Protein AF-A0A2H6F4Y4-F1 (afdb_monomer)

Foldseek 3Di:
DKDKDFDPWFAFPPKFKWWADPVGIDTAPQWDGDTRMIIGQAAQQCDVNNQAVNNGHPPPDRPIDMDIDHDDFQWWDFWAWDPDPFQDWQDDQKDKTKIADTAGPVRFAKWKWKFKDLDNPRVPPTDTDTPDDPPVPPPPVPPPPPDDDDPDPDDPDDDPDPDDDDPDDPDPDPDDPDDDDDPDDPDDDDDDPPRPMDIDMHHRDDGRGTMGMGMDMGGPRGD

pLDDT: mean 76.86, std 20.85, range [32.84, 97.44]

Secondary structure (DSSP, 8-state):
-EEEEE-SSPPPTT-EEEEEETTEEEE-TTEEEETTEEEEE---BSSTTTT-TTS-BSSS-----EEEE-----PPPPPPEEESPTT-SS--SEEEEEE-----SS-PPPEEEEEEESSS-HHHHSPEEE----------------SSS----S---S--------S---S-SS-S---------------------EEEEEESPPTT---EEEEEEE-SS--

Solvent-accessible surface area (backbone atoms only — not comparable to full-atom values): 14351 Å² total; per-residue (Å²): 90,81,47,80,50,79,53,100,56,65,54,66,93,80,43,44,42,30,32,45,57,102,92,42,78,42,79,42,86,42,51,47,78,57,60,32,33,41,40,36,51,37,37,52,59,21,30,66,79,27,53,6,64,75,66,52,56,75,75,88,59,68,77,37,65,64,46,78,47,70,82,80,89,52,57,34,57,75,47,53,80,65,31,67,57,73,57,41,67,65,40,61,37,60,46,64,39,32,28,44,72,65,64,31,81,81,67,50,69,67,31,36,38,38,20,55,34,74,50,93,51,20,86,84,76,29,68,68,44,80,67,60,78,78,65,83,76,72,73,62,72,80,75,79,69,72,77,86,85,86,89,86,86,88,88,85,88,83,77,96,65,99,70,94,71,97,81,83,87,86,87,87,88,86,86,87,84,90,88,88,87,82,87,74,80,87,75,86,82,82,87,74,87,81,76,73,58,45,74,50,78,49,71,84,47,64,72,61,43,45,41,19,53,47,57,45,39,27,39,93,89,48,104

Structure (mmCIF, N/CA/C/O backbone):
data_AF-A0A2H6F4Y4-F1
#
_entry.id   AF-A0A2H6F4Y4-F1
#
loop_
_atom_site.group_PDB
_atom_site.id
_atom_site.type_symbol
_atom_site.label_atom_id
_atom_site.label_alt_id
_atom_site.label_comp_id
_atom_site.label_asym_id
_atom_site.label_entity_id
_atom_site.label_seq_id
_atom_site.pdbx_PDB_ins_code
_atom_site.Cartn_x
_atom_site.Cartn_y
_atom_site.Cartn_z
_atom_site.occupancy
_atom_site.B_iso_or_equiv
_atom_site.auth_seq_id
_atom_site.auth_comp_id
_atom_site.auth_asym_id
_atom_site.auth_atom_id
_atom_site.pdbx_PDB_model_num
ATOM 1 N N . MET A 1 1 ? 22.839 -10.274 -24.740 1.00 88.81 1 MET A N 1
ATOM 2 C CA . MET A 1 1 ? 23.641 -10.678 -23.564 1.00 88.81 1 MET A CA 1
ATOM 3 C C . MET A 1 1 ? 22.771 -10.653 -22.311 1.00 88.81 1 MET A C 1
ATOM 5 O O . MET A 1 1 ? 21.933 -9.771 -22.198 1.00 88.81 1 MET A O 1
ATOM 9 N N . ILE A 1 2 ? 22.961 -11.595 -21.381 1.00 92.75 2 ILE A N 1
ATOM 10 C CA . ILE A 1 2 ? 22.314 -11.557 -20.059 1.00 92.75 2 ILE A CA 1
ATOM 11 C C . ILE A 1 2 ? 23.368 -11.211 -19.008 1.00 92.75 2 ILE A C 1
ATOM 13 O O . ILE A 1 2 ? 24.418 -11.851 -18.966 1.00 92.75 2 ILE A O 1
ATOM 17 N N . VAL A 1 3 ? 23.080 -10.222 -18.165 1.00 92.56 3 VAL A N 1
ATOM 18 C CA . VAL A 1 3 ? 23.927 -9.821 -17.034 1.00 92.56 3 VAL A CA 1
ATOM 19 C C . VAL A 1 3 ? 23.125 -9.956 -15.750 1.00 92.56 3 VAL A C 1
ATOM 21 O O . VAL A 1 3 ? 22.019 -9.435 -15.662 1.00 92.56 3 VAL A O 1
ATOM 24 N N . THR A 1 4 ? 23.688 -10.624 -14.746 1.00 95.88 4 THR A N 1
ATOM 25 C CA . THR A 1 4 ? 23.052 -10.771 -13.432 1.00 95.88 4 THR A CA 1
ATOM 26 C C . THR A 1 4 ? 23.895 -10.085 -12.369 1.00 95.88 4 THR A C 1
ATOM 28 O O . THR A 1 4 ? 25.078 -10.388 -12.218 1.00 95.88 4 THR A O 1
ATOM 31 N N . LEU A 1 5 ? 23.272 -9.177 -11.624 1.00 94.31 5 LEU A N 1
ATOM 32 C CA . LEU A 1 5 ? 23.858 -8.454 -10.501 1.00 94.31 5 LEU A CA 1
ATOM 33 C C . LEU A 1 5 ? 23.159 -8.895 -9.214 1.00 94.31 5 LEU A C 1
ATOM 35 O O . LEU A 1 5 ? 21.931 -8.890 -9.153 1.00 94.31 5 LEU A O 1
ATOM 39 N N . THR A 1 6 ? 23.924 -9.243 -8.182 1.00 96.31 6 THR A N 1
ATOM 40 C CA . THR A 1 6 ? 23.384 -9.604 -6.863 1.00 96.31 6 THR A CA 1
ATOM 41 C C . THR A 1 6 ? 23.833 -8.584 -5.830 1.00 96.31 6 THR A C 1
ATOM 43 O O . THR A 1 6 ? 25.026 -8.315 -5.685 1.00 96.31 6 THR A O 1
ATOM 46 N N . PHE A 1 7 ? 22.870 -8.030 -5.103 1.00 95.38 7 PHE A N 1
ATOM 47 C CA . PHE A 1 7 ? 23.073 -6.999 -4.096 1.00 95.38 7 PHE A CA 1
ATOM 48 C C . PHE A 1 7 ? 23.031 -7.586 -2.674 1.00 95.38 7 PHE A C 1
ATOM 50 O O . PHE A 1 7 ? 22.523 -8.693 -2.470 1.00 95.38 7 PHE A O 1
ATOM 57 N N . PRO A 1 8 ? 23.560 -6.874 -1.660 1.00 96.12 8 PRO A N 1
ATOM 58 C CA . PRO A 1 8 ? 23.603 -7.383 -0.287 1.00 96.12 8 PRO A CA 1
ATOM 59 C C . PRO A 1 8 ? 22.226 -7.569 0.368 1.00 96.12 8 PRO A C 1
ATOM 61 O O . PRO A 1 8 ? 22.091 -8.387 1.274 1.00 96.12 8 PRO A O 1
ATOM 64 N N . THR A 1 9 ? 21.217 -6.812 -0.067 1.00 92.12 9 THR A N 1
ATOM 65 C CA . THR A 1 9 ? 19.872 -6.786 0.524 1.00 92.12 9 THR A CA 1
ATOM 66 C C . THR A 1 9 ? 18.799 -6.855 -0.552 1.00 92.12 9 THR A C 1
ATOM 68 O O . THR A 1 9 ? 19.036 -6.462 -1.694 1.00 92.12 9 THR A O 1
ATOM 71 N N . ASN A 1 10 ? 17.615 -7.340 -0.177 1.00 92.19 10 ASN A N 1
ATOM 72 C CA . ASN A 1 10 ? 16.461 -7.339 -1.070 1.00 92.19 10 ASN A CA 1
ATOM 73 C C . ASN A 1 10 ? 16.013 -5.910 -1.383 1.00 92.19 10 ASN A C 1
ATOM 75 O O . ASN A 1 10 ? 16.072 -5.033 -0.521 1.00 92.19 10 ASN A O 1
ATOM 79 N N . PHE A 1 11 ? 15.550 -5.711 -2.611 1.00 90.25 11 PHE A N 1
ATOM 80 C CA . PHE A 1 11 ? 14.848 -4.510 -3.032 1.00 90.25 11 PHE A CA 1
ATOM 81 C C . PHE A 1 11 ? 13.366 -4.584 -2.637 1.00 90.25 11 PHE A C 1
ATOM 83 O O . PHE A 1 11 ? 12.835 -5.694 -2.503 1.00 90.25 11 PHE A O 1
ATOM 90 N N . PRO A 1 12 ? 12.695 -3.432 -2.448 1.00 86.12 12 PRO A N 1
ATOM 91 C CA . PRO A 1 12 ? 11.242 -3.398 -2.345 1.00 86.12 12 PRO A CA 1
ATOM 92 C C . PRO A 1 12 ? 10.599 -3.884 -3.654 1.00 86.12 12 PRO A C 1
ATOM 94 O O . PRO A 1 12 ? 11.243 -3.920 -4.707 1.00 86.12 12 PRO A O 1
ATOM 97 N N . ALA A 1 13 ? 9.341 -4.324 -3.574 1.00 83.06 13 ALA A N 1
ATOM 98 C CA . ALA A 1 13 ? 8.651 -4.984 -4.686 1.00 83.06 13 ALA A CA 1
ATOM 99 C C . ALA A 1 13 ? 8.417 -4.060 -5.893 1.00 83.06 13 ALA A C 1
ATOM 101 O O . ALA A 1 13 ? 8.318 -4.535 -7.023 1.00 83.06 13 ALA A O 1
ATOM 102 N N . ASP A 1 14 ? 8.358 -2.757 -5.652 1.00 84.81 14 ASP A N 1
ATOM 103 C CA . ASP A 1 14 ? 8.136 -1.702 -6.635 1.00 84.81 14 ASP A CA 1
ATOM 104 C C . ASP A 1 14 ? 9.441 -1.164 -7.258 1.00 84.81 14 ASP A C 1
ATOM 106 O O . ASP A 1 14 ? 9.407 -0.268 -8.106 1.00 84.81 14 ASP A O 1
ATOM 110 N N . ALA A 1 15 ? 10.598 -1.706 -6.859 1.00 91.88 15 ALA A N 1
ATOM 111 C CA . ALA A 1 15 ? 11.887 -1.298 -7.390 1.00 91.88 15 ALA A CA 1
ATOM 112 C C . ALA A 1 15 ? 11.961 -1.497 -8.908 1.00 91.88 15 ALA A C 1
ATOM 114 O O . ALA A 1 15 ? 11.466 -2.474 -9.475 1.00 91.88 15 ALA A O 1
ATOM 115 N N . LYS A 1 16 ? 12.662 -0.578 -9.570 1.00 94.56 16 LYS A N 1
ATOM 116 C CA . LYS A 1 16 ? 12.802 -0.537 -11.028 1.00 94.56 16 LYS A CA 1
ATOM 117 C C . LYS A 1 16 ? 14.248 -0.313 -11.421 1.00 94.56 16 LYS A C 1
ATOM 119 O O . LYS A 1 16 ? 15.022 0.281 -10.675 1.00 94.56 16 LYS A O 1
ATOM 124 N N . TYR A 1 17 ? 14.626 -0.757 -12.615 1.00 95.50 17 TYR A N 1
ATOM 1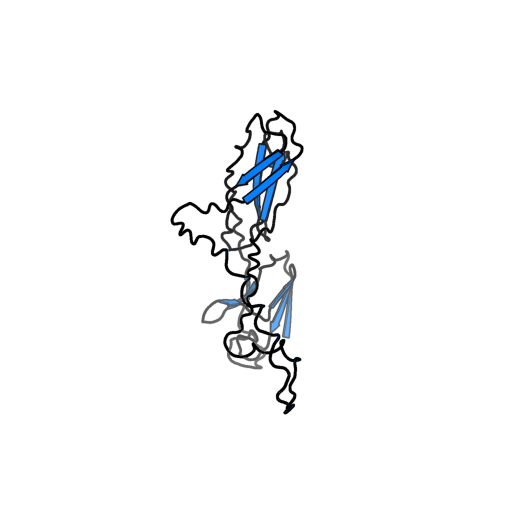25 C CA . TYR A 1 17 ? 15.940 -0.447 -13.169 1.00 95.50 17 TYR A CA 1
ATOM 126 C C . TYR A 1 17 ? 15.823 0.696 -14.168 1.00 95.50 17 TYR A C 1
ATOM 128 O O . TYR A 1 17 ? 15.032 0.630 -15.109 1.00 95.50 17 TYR A O 1
ATOM 136 N N . TYR A 1 18 ? 16.638 1.725 -13.979 1.00 94.81 18 TYR A N 1
ATOM 137 C CA . TYR A 1 18 ? 16.714 2.865 -14.876 1.00 94.81 18 TYR A CA 1
ATOM 138 C C . TYR A 1 18 ? 18.074 2.913 -15.548 1.00 94.81 18 TYR A C 1
ATOM 140 O O . TYR A 1 18 ? 19.101 2.653 -14.923 1.00 94.81 18 TYR A O 1
ATOM 148 N N . LYS A 1 19 ? 18.076 3.293 -16.818 1.00 92.12 19 LYS A N 1
ATOM 149 C CA . LYS A 1 19 ? 19.275 3.660 -17.572 1.00 92.12 19 LYS A CA 1
ATOM 150 C C . LYS A 1 19 ? 19.230 5.158 -17.861 1.00 92.12 19 LYS A C 1
ATOM 152 O O . 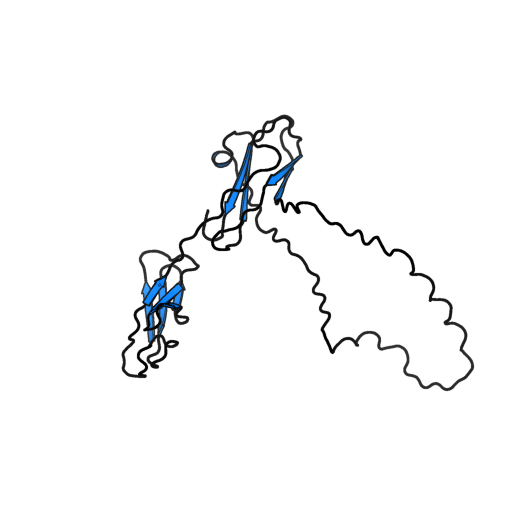LYS A 1 19 ? 18.201 5.803 -17.643 1.00 92.12 19 LYS A O 1
ATOM 157 N N . VAL A 1 20 ? 20.357 5.730 -18.270 1.00 89.94 20 VAL A N 1
ATOM 158 C CA . VAL A 1 20 ? 20.472 7.168 -18.545 1.00 89.94 20 VAL A CA 1
ATOM 159 C C . VAL A 1 20 ? 20.983 7.409 -19.959 1.00 89.94 20 VAL A C 1
ATOM 161 O O . VAL A 1 20 ? 21.906 6.742 -20.412 1.00 89.94 20 VAL A O 1
ATOM 164 N N . ASP A 1 21 ? 20.377 8.376 -20.641 1.00 85.25 21 ASP A N 1
ATOM 165 C CA . ASP A 1 21 ? 20.817 8.878 -21.941 1.00 85.25 21 ASP A CA 1
ATOM 166 C C . ASP A 1 21 ? 20.837 10.420 -21.957 1.00 85.25 21 ASP A C 1
ATOM 168 O O . ASP A 1 21 ? 20.661 11.080 -20.927 1.00 85.25 21 ASP A O 1
ATOM 172 N N . GLY A 1 22 ? 21.050 11.019 -23.134 1.00 83.31 22 GLY A N 1
ATOM 173 C CA . GLY A 1 22 ? 21.089 12.476 -23.306 1.00 83.31 22 GLY A CA 1
ATOM 174 C C . GLY A 1 22 ? 19.789 13.220 -22.955 1.00 83.31 22 GLY A C 1
ATOM 175 O O . GLY A 1 22 ? 19.824 14.434 -22.773 1.00 83.31 22 GLY A O 1
ATOM 176 N N . ASN A 1 23 ? 18.660 12.517 -22.828 1.00 85.94 23 ASN A N 1
ATOM 177 C CA . ASN A 1 23 ? 17.359 13.051 -22.417 1.00 85.94 23 ASN A CA 1
ATOM 178 C C . ASN A 1 23 ? 17.032 12.760 -20.939 1.00 85.94 23 ASN A C 1
ATOM 180 O O . ASN A 1 23 ? 15.971 13.165 -20.462 1.00 85.94 23 ASN A O 1
ATOM 184 N N . GLY A 1 24 ? 17.926 12.082 -20.210 1.00 88.75 24 GLY A N 1
ATOM 185 C CA . GLY A 1 24 ? 17.785 11.768 -18.790 1.00 88.75 24 GLY A CA 1
ATOM 186 C C . GLY A 1 24 ? 17.527 10.289 -18.508 1.00 88.75 24 GLY A C 1
ATOM 187 O O . GLY A 1 24 ? 17.922 9.407 -19.271 1.00 88.75 24 GLY A O 1
ATOM 188 N N . PHE A 1 25 ? 16.900 10.016 -17.362 1.00 91.19 25 PHE A N 1
ATOM 189 C CA . PHE A 1 25 ? 16.620 8.654 -16.911 1.00 91.19 25 PHE A CA 1
ATOM 190 C C . PHE A 1 25 ? 15.412 8.047 -17.617 1.00 91.19 25 PHE A C 1
ATOM 192 O O . PHE A 1 25 ? 14.413 8.723 -17.871 1.00 91.19 25 PHE A O 1
ATOM 199 N N . TYR A 1 26 ? 15.478 6.743 -17.863 1.00 90.25 26 TYR A N 1
ATOM 200 C CA . TYR A 1 26 ? 14.367 5.971 -18.396 1.00 90.25 26 TYR A CA 1
ATOM 201 C C . TYR A 1 26 ? 14.324 4.564 -17.825 1.00 90.25 26 TYR A C 1
ATOM 203 O O . TYR A 1 26 ? 15.360 3.956 -17.565 1.00 90.25 26 TYR A O 1
ATOM 211 N N . GLU A 1 27 ? 13.110 4.065 -17.609 1.00 93.81 27 GLU A N 1
ATOM 212 C CA . GLU A 1 27 ? 12.894 2.710 -17.116 1.00 93.81 27 GLU A CA 1
ATOM 213 C C . GLU A 1 27 ? 13.306 1.705 -18.196 1.00 93.81 27 GLU A C 1
ATOM 215 O O . GLU A 1 27 ? 12.875 1.797 -19.349 1.00 93.81 27 GLU A O 1
ATOM 220 N N . PHE A 1 28 ? 14.155 0.750 -17.828 1.00 94.12 28 PHE A N 1
ATOM 221 C CA . PHE A 1 28 ? 14.651 -0.263 -18.743 1.00 94.12 28 PHE A CA 1
ATOM 222 C C . PHE A 1 28 ? 13.839 -1.552 -18.608 1.00 94.12 28 PHE A C 1
ATOM 224 O O . PHE A 1 28 ? 14.054 -2.353 -17.700 1.00 94.12 28 PHE A O 1
ATOM 231 N N . ALA A 1 29 ? 12.934 -1.780 -19.561 1.00 92.62 29 ALA A N 1
ATOM 232 C CA . ALA A 1 29 ? 12.043 -2.943 -19.574 1.00 92.62 29 ALA A CA 1
ATOM 233 C C . ALA A 1 29 ? 12.772 -4.298 -19.698 1.00 92.62 29 ALA A C 1
ATOM 235 O O . ALA A 1 29 ? 12.194 -5.338 -19.394 1.00 92.62 29 ALA A O 1
ATOM 236 N N . GLY A 1 30 ? 14.037 -4.304 -20.137 1.00 92.69 30 GLY A N 1
ATOM 237 C CA . GLY A 1 30 ? 14.873 -5.506 -20.196 1.00 92.69 30 GLY A CA 1
ATOM 238 C C . GLY A 1 30 ? 15.410 -5.970 -18.836 1.00 92.69 30 GLY A C 1
ATOM 239 O O . GLY A 1 30 ? 16.152 -6.955 -18.791 1.00 92.69 30 GLY A O 1
ATOM 240 N N . ALA A 1 31 ? 15.081 -5.277 -17.741 1.00 95.50 31 ALA A N 1
ATOM 241 C CA . ALA A 1 31 ? 15.458 -5.656 -16.387 1.00 95.50 31 ALA A CA 1
ATOM 242 C C . ALA A 1 31 ? 14.369 -6.477 -15.683 1.00 95.50 31 ALA A C 1
ATOM 244 O O . ALA A 1 31 ? 13.191 -6.134 -15.707 1.00 95.50 31 ALA A O 1
ATOM 245 N N . VAL A 1 32 ? 14.788 -7.524 -14.977 1.00 96.44 32 VAL A N 1
ATOM 246 C CA . VAL A 1 32 ? 13.954 -8.299 -14.053 1.00 96.44 32 VAL A CA 1
ATOM 247 C C . VAL A 1 32 ? 14.580 -8.223 -12.668 1.00 96.44 32 VAL A C 1
ATOM 249 O O . VAL A 1 32 ? 15.746 -8.585 -12.500 1.00 96.44 32 VAL A O 1
ATOM 252 N N . ILE A 1 33 ? 13.814 -7.764 -11.679 1.00 96.00 33 ILE A N 1
ATOM 253 C CA . ILE A 1 33 ? 14.244 -7.677 -10.280 1.00 96.00 33 ILE A CA 1
ATOM 254 C C . ILE A 1 33 ? 13.544 -8.777 -9.481 1.00 96.00 33 ILE A C 1
ATOM 256 O O . ILE A 1 33 ? 12.330 -8.943 -9.567 1.00 96.00 33 ILE A O 1
ATOM 260 N N . ASN A 1 34 ? 14.314 -9.554 -8.719 1.00 95.19 34 ASN A N 1
ATOM 261 C CA . ASN A 1 34 ? 13.794 -10.590 -7.831 1.00 95.19 34 ASN A CA 1
ATOM 262 C C . ASN A 1 34 ? 14.599 -10.615 -6.527 1.00 95.19 34 ASN A C 1
ATOM 264 O O . ASN A 1 34 ? 15.765 -11.023 -6.510 1.00 95.19 34 ASN A O 1
ATOM 268 N N . GLY A 1 35 ? 13.981 -10.154 -5.438 1.00 92.75 35 GLY A N 1
ATOM 269 C CA . GLY A 1 35 ? 14.648 -9.994 -4.149 1.00 92.75 35 GLY A CA 1
ATOM 270 C C . GLY A 1 35 ? 15.833 -9.042 -4.269 1.00 92.75 35 GLY A C 1
ATOM 271 O O . GLY A 1 35 ? 15.658 -7.857 -4.519 1.00 92.75 35 GLY A O 1
ATOM 272 N N . ASN A 1 36 ? 17.047 -9.556 -4.097 1.00 95.50 36 ASN A N 1
ATOM 273 C CA . ASN A 1 36 ? 18.295 -8.796 -4.193 1.00 95.50 36 ASN A CA 1
ATOM 274 C C . ASN A 1 36 ? 18.999 -8.921 -5.554 1.00 95.50 36 ASN A C 1
ATOM 276 O O . ASN A 1 36 ? 20.148 -8.501 -5.693 1.00 95.50 36 ASN A O 1
ATOM 280 N N . THR A 1 37 ? 18.373 -9.566 -6.538 1.00 96.81 37 THR A N 1
ATOM 281 C CA . THR A 1 37 ? 19.002 -9.869 -7.825 1.00 96.81 37 THR A CA 1
ATOM 282 C C . THR A 1 37 ? 18.356 -9.072 -8.948 1.00 96.81 37 THR A C 1
ATOM 284 O O . THR A 1 37 ? 17.134 -8.995 -9.036 1.00 96.81 37 THR A O 1
ATOM 287 N N . VAL A 1 38 ? 19.190 -8.508 -9.823 1.00 97.44 38 VAL A N 1
ATOM 288 C CA . VAL A 1 38 ? 18.789 -7.811 -11.049 1.00 97.44 38 VAL A CA 1
ATOM 289 C C . VAL A 1 38 ? 19.344 -8.575 -12.242 1.00 97.44 38 VAL A C 1
ATOM 291 O O . VAL A 1 38 ? 20.558 -8.741 -12.363 1.00 97.44 38 VAL A O 1
ATOM 294 N N . THR A 1 39 ? 18.471 -9.018 -13.137 1.00 97.00 39 THR A N 1
ATOM 295 C CA . THR A 1 39 ? 18.841 -9.658 -14.401 1.00 97.00 39 THR A CA 1
ATOM 296 C C . THR A 1 39 ? 18.523 -8.718 -15.554 1.00 97.00 39 THR A C 1
ATOM 298 O O . THR A 1 39 ? 17.368 -8.363 -15.760 1.00 97.00 39 THR A O 1
ATOM 301 N N . LEU A 1 40 ? 19.545 -8.321 -16.310 1.00 95.12 40 LEU A N 1
ATOM 302 C CA . LEU A 1 40 ? 19.442 -7.444 -17.473 1.00 95.12 40 LEU A CA 1
ATOM 303 C C . LEU A 1 40 ? 19.563 -8.267 -18.755 1.00 95.12 40 LEU A C 1
ATOM 305 O O . LEU A 1 40 ? 20.534 -9.006 -18.924 1.00 95.12 40 LEU A O 1
ATOM 309 N N . THR A 1 41 ? 18.615 -8.100 -19.673 1.00 94.19 41 THR A N 1
ATOM 310 C CA . THR A 1 41 ? 18.705 -8.602 -21.049 1.00 94.19 41 THR A CA 1
ATOM 311 C C . THR A 1 41 ? 19.091 -7.448 -21.962 1.00 94.19 41 THR A C 1
ATOM 313 O O . THR A 1 41 ? 18.262 -6.596 -22.254 1.00 94.19 41 THR A O 1
ATOM 316 N N . LEU A 1 42 ? 20.355 -7.416 -22.382 1.00 90.94 42 LEU A N 1
ATOM 317 C CA . LEU A 1 42 ? 20.943 -6.353 -23.201 1.00 90.94 42 LEU A CA 1
ATOM 318 C C . LEU A 1 42 ? 21.142 -6.822 -24.645 1.00 90.94 42 LEU A C 1
ATOM 320 O O . LEU A 1 42 ? 21.485 -7.986 -24.867 1.00 90.94 42 LEU A O 1
ATOM 324 N N . THR A 1 43 ? 20.994 -5.929 -25.615 1.00 91.00 43 THR A N 1
ATOM 325 C CA . THR A 1 43 ? 21.304 -6.163 -27.031 1.00 91.00 43 THR A CA 1
ATOM 326 C C . THR A 1 43 ? 22.130 -4.992 -27.540 1.00 91.00 43 THR A C 1
ATOM 328 O O . THR A 1 43 ? 21.776 -3.854 -27.277 1.00 91.00 43 THR A O 1
ATOM 331 N N . ASP A 1 44 ? 23.223 -5.300 -28.231 1.00 89.12 44 ASP A N 1
ATOM 332 C CA . ASP A 1 44 ? 24.083 -4.342 -28.934 1.00 89.12 44 ASP A CA 1
ATOM 333 C C . ASP A 1 44 ? 23.450 -4.048 -30.303 1.00 89.12 44 ASP A C 1
ATOM 335 O O . ASP A 1 44 ? 23.837 -4.588 -31.338 1.00 89.12 44 ASP A O 1
ATOM 339 N N . ASP A 1 45 ? 22.318 -3.346 -30.270 1.00 87.44 45 ASP A N 1
ATOM 340 C CA . ASP A 1 45 ? 21.512 -3.007 -31.444 1.00 87.44 45 ASP A CA 1
ATOM 341 C C . ASP A 1 45 ? 21.489 -1.499 -31.726 1.00 87.44 45 ASP A C 1
ATOM 343 O O . ASP A 1 45 ? 20.726 -1.048 -32.589 1.00 87.44 45 ASP A O 1
ATOM 347 N N . GLY A 1 46 ? 22.289 -0.710 -30.998 1.00 85.19 46 GLY A N 1
ATOM 348 C CA . GLY A 1 46 ? 22.260 0.746 -31.048 1.00 85.19 46 GLY A CA 1
ATOM 349 C C . GLY A 1 46 ? 20.908 1.353 -30.656 1.00 85.19 46 GLY A C 1
ATOM 350 O O . GLY A 1 46 ? 20.628 2.508 -30.998 1.00 85.19 46 GLY A O 1
ATOM 351 N N . SER A 1 47 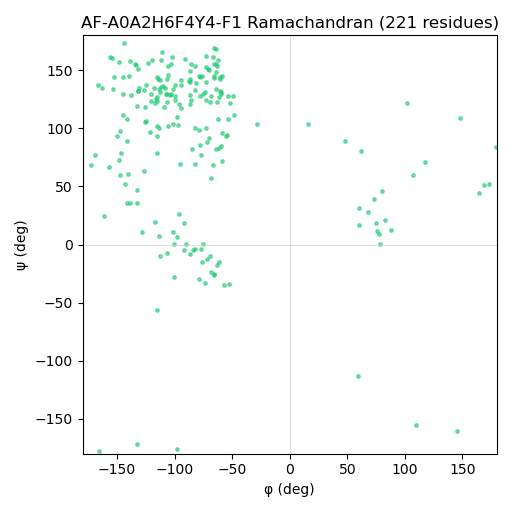? 20.034 0.586 -29.991 1.00 86.50 47 SER A N 1
ATOM 352 C CA . SER A 1 47 ? 18.722 1.026 -29.538 1.00 86.50 47 SER A CA 1
ATOM 353 C C . SER A 1 47 ? 18.609 1.101 -28.019 1.00 86.50 47 SER A C 1
ATOM 355 O O . SER A 1 47 ? 18.954 0.197 -27.256 1.00 86.50 47 SER A O 1
ATOM 357 N N . ARG A 1 48 ? 17.895 2.137 -27.578 1.00 84.38 48 ARG A N 1
ATOM 358 C CA . ARG A 1 48 ? 17.448 2.302 -26.190 1.00 84.38 48 ARG A CA 1
ATOM 359 C C . ARG A 1 48 ? 16.699 1.081 -25.643 1.00 84.38 48 ARG A C 1
ATOM 361 O O . ARG A 1 48 ? 16.799 0.767 -24.461 1.00 84.38 48 ARG A O 1
ATOM 368 N N . ASN A 1 49 ? 15.938 0.383 -26.489 1.00 85.69 49 ASN A N 1
ATOM 369 C CA . ASN A 1 49 ? 15.166 -0.790 -26.064 1.00 85.69 49 ASN A CA 1
ATOM 370 C C . ASN A 1 49 ? 16.055 -2.016 -25.820 1.00 85.69 49 ASN A C 1
ATOM 372 O O . ASN A 1 49 ? 15.753 -2.805 -24.926 1.00 85.69 49 ASN A O 1
ATOM 376 N N . GLY A 1 50 ? 17.139 -2.164 -26.588 1.00 84.38 50 GLY A N 1
ATOM 377 C CA . GLY A 1 50 ? 18.193 -3.147 -26.333 1.00 84.38 50 GLY A CA 1
ATOM 378 C C . GLY A 1 50 ? 19.057 -2.775 -25.130 1.00 84.38 50 GLY A C 1
ATOM 379 O O . GLY A 1 50 ? 19.772 -3.621 -24.596 1.00 84.38 50 GLY A O 1
ATOM 380 N N . GLY A 1 51 ? 18.919 -1.541 -24.643 1.00 84.06 51 GLY A N 1
ATOM 381 C CA . GLY A 1 51 ? 19.723 -1.002 -23.564 1.00 84.06 51 GLY A CA 1
ATOM 382 C C . GLY A 1 51 ? 21.128 -0.693 -24.042 1.00 84.06 51 GLY A C 1
ATOM 383 O O . GLY A 1 51 ? 22.052 -0.991 -23.295 1.00 84.06 51 GLY A O 1
ATOM 384 N N . ASP A 1 52 ? 21.235 -0.177 -25.268 1.00 86.56 52 ASP A N 1
ATOM 385 C CA . ASP A 1 52 ? 22.449 0.280 -25.925 1.00 86.56 52 ASP A CA 1
ATOM 386 C C . ASP A 1 52 ? 22.145 1.550 -26.733 1.00 86.56 52 ASP A C 1
ATOM 388 O O . ASP A 1 52 ? 21.718 1.522 -27.882 1.00 86.56 52 ASP A O 1
ATOM 392 N N . SER A 1 53 ? 22.273 2.710 -26.098 1.00 85.94 53 SER A N 1
ATOM 393 C CA . SER A 1 53 ? 21.804 3.975 -26.683 1.00 85.94 53 SER A CA 1
ATOM 394 C C . SER A 1 53 ? 22.874 4.721 -27.501 1.00 85.94 53 SER A C 1
ATOM 396 O O . SER A 1 53 ? 22.721 5.921 -27.740 1.00 85.94 53 SER A O 1
ATOM 398 N N . ASN A 1 54 ? 23.949 4.050 -27.930 1.00 83.56 54 ASN A N 1
ATOM 399 C CA . ASN A 1 54 ? 25.052 4.650 -28.702 1.00 83.56 54 ASN A CA 1
ATOM 400 C C . ASN A 1 54 ? 24.701 4.895 -30.194 1.00 83.56 54 ASN A C 1
ATOM 402 O O . ASN A 1 54 ? 25.394 5.651 -30.879 1.00 83.56 54 ASN A O 1
ATOM 406 N N . GLY A 1 55 ? 23.623 4.286 -30.704 1.00 84.31 55 GLY A N 1
ATOM 407 C CA . GLY A 1 55 ? 23.217 4.361 -32.110 1.00 84.31 55 GLY A CA 1
ATOM 408 C C . GLY A 1 55 ? 24.049 3.505 -33.074 1.00 84.31 55 GLY A C 1
ATOM 409 O O . GLY A 1 55 ? 23.927 3.688 -34.289 1.00 84.31 55 GLY A O 1
ATOM 410 N N . VAL A 1 56 ? 24.890 2.601 -32.569 1.00 87.56 56 VAL A N 1
ATOM 411 C CA . VAL A 1 56 ? 25.767 1.721 -33.349 1.00 87.56 56 VAL A CA 1
ATOM 412 C C . VAL A 1 56 ? 25.500 0.280 -32.934 1.00 87.56 56 VAL A C 1
ATOM 414 O O . VAL A 1 56 ? 25.708 -0.070 -31.789 1.00 87.56 56 VAL A O 1
ATOM 417 N N . ALA A 1 57 ? 25.048 -0.545 -33.875 1.00 90.00 57 ALA A N 1
ATOM 418 C CA . ALA A 1 57 ? 24.848 -1.968 -33.627 1.00 90.00 57 ALA A CA 1
ATOM 419 C C . ALA A 1 57 ? 26.137 -2.770 -33.861 1.00 90.00 57 ALA A C 1
ATOM 421 O O . ALA A 1 57 ? 26.911 -2.456 -34.774 1.00 90.00 57 ALA A O 1
ATOM 422 N N . ASP A 1 58 ? 26.276 -3.862 -33.113 1.00 89.75 58 ASP A N 1
ATOM 423 C CA . ASP A 1 58 ? 27.324 -4.878 -33.223 1.00 89.75 58 ASP A CA 1
ATOM 424 C C . ASP A 1 58 ? 28.764 -4.342 -33.025 1.00 89.75 58 ASP A C 1
ATOM 426 O O . ASP A 1 58 ? 29.713 -4.865 -33.626 1.00 89.75 58 ASP A O 1
ATOM 430 N N . ASP A 1 59 ? 28.961 -3.302 -32.204 1.00 89.44 59 ASP A N 1
ATOM 431 C CA . ASP A 1 59 ? 30.294 -2.746 -31.904 1.00 89.44 59 ASP A CA 1
ATOM 432 C C . ASP A 1 59 ? 30.964 -3.356 -30.655 1.00 89.44 59 ASP A C 1
ATOM 434 O O . ASP A 1 59 ? 32.148 -3.121 -30.380 1.00 89.44 59 ASP A O 1
ATOM 438 N N . GLY A 1 60 ? 30.240 -4.218 -29.942 1.00 84.88 60 GLY A N 1
ATOM 439 C CA . GLY A 1 60 ? 30.659 -4.891 -28.721 1.00 84.88 60 GLY A CA 1
ATOM 440 C C . GLY A 1 60 ? 30.599 -4.008 -27.474 1.00 84.88 60 GLY A C 1
ATOM 441 O O . GLY A 1 60 ? 31.109 -4.423 -26.426 1.00 84.88 60 GLY A O 1
ATOM 442 N N . MET A 1 61 ? 30.015 -2.814 -27.566 1.00 84.88 61 MET A N 1
ATOM 443 C CA . MET A 1 61 ? 29.916 -1.835 -26.494 1.00 84.88 61 MET A CA 1
ATOM 444 C C . MET A 1 61 ? 28.454 -1.621 -26.092 1.00 84.88 61 MET A C 1
ATOM 446 O O . MET A 1 61 ? 27.548 -1.665 -26.903 1.00 84.88 61 MET A O 1
ATOM 450 N N . ILE A 1 62 ? 28.223 -1.413 -24.795 1.00 85.19 62 ILE A N 1
ATOM 451 C CA . ILE A 1 62 ? 26.923 -1.009 -24.248 1.00 85.19 62 ILE A CA 1
ATOM 452 C C . ILE A 1 62 ? 27.184 0.268 -23.448 1.00 85.19 62 ILE A C 1
ATOM 454 O O . ILE A 1 62 ? 27.816 0.196 -22.390 1.00 85.19 62 ILE A O 1
ATOM 458 N N . ASP A 1 63 ? 26.776 1.427 -23.970 1.00 81.06 63 ASP A N 1
ATOM 459 C CA . ASP A 1 63 ? 27.283 2.738 -23.509 1.00 81.06 63 ASP A CA 1
ATOM 460 C C . ASP A 1 63 ? 26.352 3.516 -22.554 1.00 81.06 63 ASP A C 1
ATOM 462 O O . ASP A 1 63 ? 26.576 4.683 -22.242 1.00 81.06 63 ASP A O 1
ATOM 466 N N . ASP A 1 64 ? 25.294 2.894 -22.040 1.00 82.19 64 ASP A N 1
ATOM 467 C CA . ASP A 1 64 ? 24.358 3.532 -21.112 1.00 82.19 64 ASP A CA 1
ATOM 468 C C . ASP A 1 64 ? 24.375 2.864 -19.721 1.00 82.19 64 ASP A C 1
ATOM 470 O O . ASP A 1 64 ? 23.775 1.800 -19.495 1.00 82.19 64 ASP A O 1
ATOM 474 N N . PRO A 1 65 ? 25.050 3.480 -18.730 1.00 82.00 65 PRO A N 1
ATOM 475 C CA . PRO A 1 65 ? 25.025 2.977 -17.368 1.00 82.00 65 PRO A CA 1
ATOM 476 C C . PRO A 1 65 ? 23.602 3.044 -16.806 1.00 82.00 65 PRO A C 1
ATOM 478 O O . PRO A 1 65 ? 22.772 3.867 -17.199 1.00 82.00 65 PRO A O 1
ATOM 481 N N . GLY A 1 66 ? 23.319 2.169 -15.850 1.00 91.25 66 GLY A N 1
ATOM 482 C CA . GLY A 1 66 ? 22.035 2.142 -15.171 1.00 91.25 66 GLY A CA 1
ATOM 483 C C . GLY A 1 66 ? 22.166 1.789 -13.703 1.00 91.25 66 GLY A C 1
ATOM 484 O O . GLY A 1 66 ? 23.241 1.444 -13.207 1.00 91.25 66 GLY A O 1
ATOM 485 N N . GLY A 1 67 ? 21.047 1.873 -13.002 1.00 93.62 67 GLY A N 1
ATOM 486 C CA . GLY A 1 67 ? 20.957 1.593 -11.583 1.00 93.62 67 GLY A CA 1
ATOM 487 C C . GLY A 1 67 ? 19.547 1.206 -11.176 1.00 93.62 67 GLY A C 1
ATOM 488 O O . GLY A 1 67 ? 18.574 1.470 -11.882 1.00 93.62 67 GLY A O 1
ATOM 489 N N . VAL A 1 68 ? 19.451 0.570 -10.014 1.00 95.31 68 VAL A N 1
ATOM 490 C CA . VAL A 1 68 ? 18.160 0.313 -9.380 1.00 95.31 68 VAL A CA 1
ATOM 491 C C . VAL A 1 68 ? 17.691 1.603 -8.722 1.00 95.31 68 VAL A C 1
ATOM 493 O O . VAL A 1 68 ? 18.430 2.202 -7.940 1.00 95.31 68 VAL A O 1
ATOM 496 N N . ALA A 1 69 ? 16.471 2.015 -9.035 1.00 93.31 69 ALA A N 1
ATOM 497 C CA . ALA A 1 69 ? 15.740 3.016 -8.285 1.00 93.31 69 ALA A CA 1
ATOM 498 C C . ALA A 1 69 ? 14.749 2.306 -7.361 1.00 93.31 69 ALA A C 1
ATOM 500 O O . ALA A 1 69 ? 14.081 1.349 -7.759 1.00 93.31 69 ALA A O 1
ATOM 501 N N . VAL A 1 70 ? 14.678 2.794 -6.130 1.00 88.44 70 VAL A N 1
ATOM 502 C CA . VAL A 1 70 ? 13.706 2.374 -5.124 1.00 88.44 70 VAL A CA 1
ATOM 503 C C . VAL A 1 70 ? 12.863 3.588 -4.771 1.00 88.44 70 VAL A C 1
ATOM 505 O O . VAL A 1 70 ? 13.411 4.683 -4.600 1.00 88.44 70 VAL A O 1
ATOM 508 N N . SER A 1 71 ? 11.550 3.413 -4.703 1.00 80.44 71 SER A N 1
ATOM 509 C CA . SER A 1 71 ? 10.663 4.448 -4.185 1.00 80.44 71 SER A CA 1
ATOM 510 C C . SER A 1 71 ? 10.835 4.529 -2.670 1.00 80.44 71 SER A C 1
ATOM 512 O O . SER A 1 71 ? 11.242 3.567 -2.014 1.00 80.44 71 SER A O 1
ATOM 514 N N . VAL A 1 72 ? 10.575 5.702 -2.103 1.00 82.81 72 VAL A N 1
ATOM 515 C CA . VAL A 1 72 ? 10.502 5.864 -0.651 1.00 82.81 72 VAL A CA 1
ATOM 516 C C . VAL A 1 72 ? 9.027 5.809 -0.288 1.00 82.81 72 VAL A C 1
ATOM 518 O O . VAL A 1 72 ? 8.331 6.764 -0.607 1.00 82.81 72 VAL A O 1
ATOM 521 N N . ASN A 1 73 ? 8.581 4.737 0.373 1.00 84.31 73 ASN A N 1
ATOM 522 C CA . ASN A 1 73 ? 7.192 4.621 0.821 1.00 84.31 73 ASN A CA 1
ATOM 523 C C . ASN A 1 73 ? 6.826 5.757 1.793 1.00 84.31 73 ASN A C 1
ATOM 525 O O . ASN A 1 73 ? 7.585 6.063 2.722 1.00 84.31 73 ASN A O 1
ATOM 529 N N . ASN A 1 74 ? 5.693 6.411 1.564 1.00 86.62 74 ASN A N 1
ATOM 530 C CA . ASN A 1 74 ? 5.100 7.446 2.400 1.00 86.62 74 ASN A CA 1
ATOM 531 C C . ASN A 1 74 ? 3.771 6.907 2.945 1.00 86.62 74 ASN A C 1
ATOM 533 O O . ASN A 1 74 ? 2.750 7.109 2.300 1.00 86.62 74 ASN A O 1
ATOM 537 N N . PRO A 1 75 ? 3.755 6.295 4.143 1.00 87.88 75 PRO A N 1
ATOM 538 C CA . PRO A 1 75 ? 2.594 5.543 4.596 1.00 87.88 75 PRO A CA 1
ATOM 539 C C . PRO A 1 75 ? 1.362 6.423 4.860 1.00 87.88 75 PRO A C 1
ATOM 541 O O . PRO A 1 75 ? 1.486 7.637 5.108 1.00 87.88 75 PRO A O 1
ATOM 544 N N . PRO A 1 76 ? 0.158 5.823 4.914 1.00 92.31 76 PRO A N 1
ATOM 545 C CA . PRO A 1 76 ? -1.067 6.551 5.195 1.00 92.31 76 PRO A CA 1
ATOM 546 C C . PRO A 1 76 ? -1.041 7.221 6.573 1.00 92.31 76 PRO A C 1
ATOM 548 O O . PRO A 1 76 ? -0.569 6.674 7.569 1.00 92.31 76 PRO A O 1
ATOM 551 N N . SER A 1 77 ? -1.649 8.404 6.673 1.00 92.81 77 SER A N 1
ATOM 552 C CA . SER A 1 77 ? -1.817 9.077 7.968 1.00 92.81 77 SER A CA 1
ATOM 553 C C . SER A 1 77 ? -2.745 8.300 8.911 1.00 92.81 77 SER A C 1
ATOM 555 O O . SER A 1 77 ? -3.661 7.613 8.459 1.00 92.81 77 SER A O 1
ATOM 557 N N . SER A 1 78 ? -2.609 8.495 10.226 1.00 91.94 78 SER A N 1
ATOM 558 C CA . SER A 1 78 ? -3.533 7.901 11.199 1.00 91.94 78 SER A CA 1
ATOM 559 C C . SER A 1 78 ? -4.988 8.353 10.981 1.00 91.94 78 SER A C 1
ATOM 561 O O . SER A 1 78 ? -5.252 9.558 10.899 1.00 91.94 78 SER A O 1
ATOM 563 N N . PRO A 1 79 ? -5.957 7.420 10.951 1.00 94.00 79 PRO A N 1
ATOM 564 C CA . PRO A 1 79 ? -7.371 7.759 10.831 1.00 94.00 79 PRO A CA 1
ATOM 565 C C . PRO A 1 79 ? -7.923 8.557 12.015 1.00 94.00 79 PRO A C 1
ATOM 567 O O . PRO A 1 79 ? -7.549 8.346 13.169 1.00 94.00 79 PRO A O 1
ATOM 570 N N . ASN A 1 80 ? -8.897 9.428 11.738 1.00 94.19 80 ASN A N 1
ATOM 571 C CA . ASN A 1 80 ? -9.635 10.140 12.781 1.00 94.19 80 ASN A CA 1
ATOM 572 C C . ASN A 1 80 ? -10.820 9.298 13.267 1.00 94.19 80 ASN A C 1
ATOM 574 O O . ASN A 1 80 ? -11.714 8.978 12.479 1.00 94.19 80 ASN A O 1
ATOM 578 N N . LEU A 1 81 ? -10.850 8.987 14.564 1.00 94.75 81 LEU A N 1
ATOM 579 C CA . LEU A 1 81 ? -11.962 8.276 15.201 1.00 94.75 81 LEU A CA 1
ATOM 580 C C . LEU A 1 81 ? -13.182 9.199 15.330 1.00 94.75 81 LEU A C 1
ATOM 582 O O . LEU A 1 81 ? -13.034 10.377 15.662 1.00 94.75 81 LEU A O 1
ATOM 586 N N . VAL A 1 82 ? -14.379 8.669 15.079 1.00 95.19 82 VAL A N 1
ATOM 587 C CA . VAL A 1 82 ? -15.631 9.443 15.078 1.00 95.19 82 VAL A CA 1
ATOM 588 C C . VAL A 1 82 ? -16.559 8.989 16.197 1.00 95.19 82 VAL A C 1
ATOM 590 O O . VAL A 1 82 ? -16.954 9.804 17.030 1.00 95.19 82 VAL A O 1
ATOM 593 N N . SER A 1 83 ? -16.903 7.702 16.240 1.00 93.31 83 SER A N 1
ATOM 594 C CA . SER A 1 83 ? -17.878 7.177 17.199 1.00 93.31 83 SER A CA 1
ATOM 595 C C . SER A 1 83 ? -17.621 5.703 17.520 1.00 93.31 83 SER A C 1
ATOM 597 O O . SER A 1 83 ? -17.234 4.965 16.620 1.00 93.31 83 SER A O 1
ATOM 599 N N . PRO A 1 84 ? -17.842 5.244 18.764 1.00 93.56 84 PRO A N 1
ATOM 600 C CA . PRO A 1 84 ? -17.973 6.056 19.971 1.00 93.56 84 PRO A CA 1
ATOM 601 C C . PRO A 1 84 ? -16.660 6.792 20.269 1.00 93.56 84 PRO A C 1
ATOM 603 O O . PRO A 1 84 ? -15.608 6.473 19.710 1.00 93.56 84 PRO A O 1
ATOM 606 N N . LEU A 1 85 ? -16.691 7.756 21.188 1.00 94.00 85 LEU A N 1
ATOM 607 C CA . LEU A 1 85 ? -15.446 8.375 21.643 1.00 94.00 85 LEU A CA 1
ATOM 608 C C . LEU A 1 85 ? -14.537 7.313 22.279 1.00 94.00 85 LEU A C 1
ATOM 610 O O . LEU A 1 85 ? -15.006 6.407 22.971 1.00 94.00 85 LEU A O 1
ATOM 614 N N . ASN A 1 86 ? -13.230 7.419 22.051 1.00 93.06 86 ASN A N 1
ATOM 615 C CA . ASN A 1 86 ? -12.273 6.525 22.694 1.00 93.06 86 ASN A CA 1
ATOM 616 C C . ASN A 1 86 ? -12.374 6.657 24.228 1.00 93.06 86 ASN A C 1
ATOM 618 O O . ASN A 1 86 ? -12.364 7.773 24.752 1.00 93.06 86 ASN A O 1
ATOM 622 N N . GLY A 1 87 ? -12.498 5.534 24.943 1.00 91.44 87 GLY A N 1
ATOM 623 C CA . GLY A 1 87 ? -12.716 5.522 26.392 1.00 91.44 87 GLY A CA 1
ATOM 624 C C . GLY A 1 87 ? -14.140 5.903 26.823 1.00 91.44 87 GLY A C 1
ATOM 625 O O . GLY A 1 87 ? -14.351 6.277 27.980 1.00 91.44 87 GLY A O 1
ATOM 626 N N . GLN A 1 88 ? -15.126 5.847 25.920 1.00 91.38 88 GLN A N 1
ATOM 627 C CA . GLN A 1 88 ? -16.524 6.100 26.267 1.00 91.38 88 GLN A CA 1
ATOM 628 C C . GLN A 1 88 ? -17.047 5.047 27.255 1.00 91.38 88 GLN A C 1
ATOM 630 O O . GLN A 1 88 ? -16.860 3.843 27.087 1.00 91.38 88 GLN A O 1
ATOM 635 N N . GLN A 1 89 ? -17.737 5.522 28.292 1.00 90.31 89 GLN A N 1
ATOM 636 C CA . GLN A 1 89 ? -18.336 4.677 29.323 1.00 90.31 89 GLN A CA 1
ATOM 637 C C . GLN A 1 89 ? -19.771 4.283 28.966 1.00 90.31 89 GLN A C 1
ATOM 639 O O . GLN A 1 89 ? -20.445 4.967 28.193 1.00 90.31 89 GLN A O 1
ATOM 644 N N . GLY A 1 90 ? -20.264 3.213 29.594 1.00 86.69 90 GLY A N 1
ATOM 645 C CA . GLY A 1 90 ? -21.668 2.812 29.474 1.00 86.69 90 GLY A CA 1
ATOM 646 C C . GLY A 1 90 ? -22.035 2.306 28.081 1.00 86.69 90 GLY A C 1
ATOM 647 O O . GLY A 1 90 ? -23.183 2.445 27.660 1.00 86.69 90 GLY A O 1
ATOM 648 N N . LEU A 1 91 ? -21.063 1.748 27.357 1.00 89.31 91 LEU A N 1
ATOM 649 C CA . LEU A 1 91 ? -21.307 1.172 26.045 1.00 89.31 91 LEU A CA 1
ATOM 650 C C . LEU A 1 91 ? -22.217 -0.068 26.154 1.00 89.31 91 LEU A C 1
ATOM 652 O O . LEU A 1 91 ? -22.110 -0.838 27.118 1.00 89.31 91 LEU A O 1
ATOM 656 N N . PRO A 1 92 ? -23.125 -0.271 25.182 1.00 89.75 92 PRO A N 1
ATOM 657 C CA . PRO A 1 92 ? -23.888 -1.508 25.068 1.00 89.75 92 PRO A CA 1
ATOM 658 C C . PRO A 1 92 ? -22.972 -2.695 24.739 1.00 89.75 92 PRO A C 1
ATOM 660 O O . PRO A 1 92 ? -21.823 -2.538 24.337 1.00 89.75 92 PRO A O 1
ATOM 663 N N . THR A 1 93 ? -23.507 -3.911 24.835 1.00 91.19 93 THR A N 1
ATOM 664 C CA . THR A 1 93 ? -22.767 -5.140 24.495 1.00 91.19 93 THR A CA 1
ATOM 665 C C . THR A 1 93 ? -22.492 -5.294 22.991 1.00 91.19 93 THR A C 1
ATOM 667 O O . THR A 1 93 ? -21.757 -6.195 22.585 1.00 91.19 93 THR A O 1
ATOM 670 N N . THR A 1 94 ? -23.105 -4.447 22.157 1.00 92.56 94 THR A N 1
ATOM 671 C CA . THR A 1 94 ? -22.906 -4.369 20.704 1.00 92.56 94 THR A CA 1
ATOM 672 C C . THR A 1 94 ? -22.703 -2.917 20.296 1.00 92.56 94 THR A C 1
ATOM 674 O O . THR A 1 94 ? -23.595 -2.100 20.511 1.00 92.56 94 THR A O 1
ATOM 677 N N . VAL A 1 95 ? -21.551 -2.603 19.709 1.00 91.69 95 VAL A N 1
ATOM 678 C CA . VAL A 1 95 ? -21.130 -1.237 19.372 1.00 91.69 95 VAL A CA 1
ATOM 679 C C . VAL A 1 95 ? -20.642 -1.194 17.931 1.00 91.69 95 VAL A C 1
ATOM 681 O O . VAL A 1 95 ? -19.850 -2.038 17.518 1.00 91.69 95 VAL A O 1
ATOM 684 N N . THR A 1 96 ? -21.074 -0.182 17.183 1.00 94.06 96 THR A N 1
ATOM 685 C CA . THR A 1 96 ? -20.514 0.141 15.867 1.00 94.06 96 THR A CA 1
ATOM 686 C C . THR A 1 96 ? -19.443 1.210 16.035 1.00 94.06 96 THR A C 1
ATOM 688 O O . THR A 1 96 ? -19.743 2.311 16.492 1.00 94.06 96 THR A O 1
ATOM 691 N N . LEU A 1 97 ? -18.205 0.865 15.691 1.00 94.12 97 LEU A N 1
ATOM 692 C CA . LEU A 1 97 ? -17.066 1.776 15.641 1.00 94.12 97 LEU A CA 1
ATOM 693 C C . LEU A 1 97 ? -17.029 2.454 14.270 1.00 94.12 97 LEU A C 1
ATOM 695 O O . LEU A 1 97 ? -17.269 1.791 13.263 1.00 94.12 97 LEU A O 1
ATOM 699 N N . GLU A 1 98 ? -16.721 3.744 14.231 1.00 95.06 98 GLU A N 1
ATOM 700 C CA . GLU A 1 98 ? -16.772 4.599 13.048 1.00 95.06 98 GLU A CA 1
ATOM 701 C C . GLU A 1 98 ? -15.550 5.520 12.992 1.00 95.06 98 GLU A C 1
ATOM 703 O O . GLU A 1 98 ? -15.248 6.225 13.959 1.00 95.06 98 GLU A O 1
ATOM 708 N N . TRP A 1 99 ? -14.855 5.539 11.855 1.00 94.62 99 TRP A N 1
ATOM 709 C CA . TRP A 1 99 ? -13.693 6.397 11.620 1.00 94.62 99 TRP A CA 1
ATOM 710 C C . TRP A 1 99 ? -13.703 6.998 10.212 1.00 94.62 99 TRP A C 1
ATOM 712 O O . TRP A 1 99 ? -14.329 6.477 9.283 1.00 94.62 99 TRP A O 1
ATOM 722 N N . LYS A 1 100 ? -12.986 8.112 10.040 1.00 93.75 100 LYS A N 1
ATOM 723 C CA . LYS A 1 100 ? -12.763 8.720 8.723 1.00 93.75 100 LYS A CA 1
ATOM 724 C C . LYS A 1 100 ? -11.727 7.910 7.945 1.00 93.75 100 LYS A C 1
ATOM 726 O O . LYS A 1 100 ? -10.650 7.672 8.496 1.00 93.75 100 LYS A O 1
ATOM 731 N N . PRO A 1 101 ? -12.004 7.516 6.691 1.00 92.50 101 PRO A N 1
ATOM 732 C CA . PRO A 1 101 ? -10.988 6.908 5.852 1.00 92.50 101 PRO A CA 1
ATOM 733 C C . PRO A 1 101 ? -9.859 7.903 5.577 1.00 92.50 101 PRO A C 1
ATOM 735 O O . PRO A 1 101 ? -10.058 9.121 5.599 1.00 92.50 101 PRO A O 1
ATOM 738 N N . VAL A 1 102 ? -8.686 7.358 5.288 1.00 92.31 102 VAL A N 1
ATOM 739 C CA . VAL A 1 102 ? -7.501 8.092 4.845 1.00 92.31 102 VAL A CA 1
ATOM 740 C C . VAL A 1 102 ? -7.084 7.593 3.468 1.00 92.31 102 VAL A C 1
ATOM 742 O O . VAL A 1 102 ? -7.460 6.493 3.056 1.00 92.31 102 VAL A O 1
ATOM 745 N N . THR A 1 103 ? -6.330 8.422 2.760 1.00 91.56 103 THR A N 1
ATOM 746 C CA . THR A 1 103 ? -5.673 8.063 1.505 1.00 91.56 103 THR A CA 1
ATOM 747 C C . THR A 1 103 ? -4.187 7.892 1.744 1.00 91.56 103 THR A C 1
ATOM 749 O O . THR A 1 103 ? -3.623 8.533 2.635 1.00 91.56 103 THR A O 1
ATOM 752 N N . ASP A 1 104 ? -3.574 7.073 0.909 1.00 90.12 104 ASP A N 1
ATOM 753 C CA . ASP A 1 104 ? -2.133 6.953 0.841 1.00 90.12 104 ASP A CA 1
ATOM 754 C C . ASP A 1 104 ? -1.531 8.076 -0.039 1.00 90.12 104 ASP A C 1
ATOM 756 O O . ASP A 1 104 ? -2.085 8.361 -1.110 1.00 90.12 104 ASP A O 1
ATOM 760 N N . PRO A 1 105 ? -0.470 8.773 0.409 1.00 89.12 105 PRO A N 1
ATOM 761 C CA . PRO A 1 105 ? 0.250 9.776 -0.380 1.00 89.12 105 PRO A CA 1
ATOM 762 C C . PRO A 1 105 ? 0.817 9.281 -1.718 1.00 89.12 105 PRO A C 1
ATOM 764 O O . PRO A 1 105 ? 0.819 10.057 -2.678 1.00 89.12 105 PRO A O 1
ATOM 767 N N . ASP A 1 106 ? 1.268 8.029 -1.785 1.00 85.31 106 ASP A N 1
ATOM 768 C CA . ASP A 1 106 ? 1.823 7.394 -2.986 1.00 85.31 106 ASP A CA 1
ATOM 769 C C . ASP A 1 106 ? 0.723 6.774 -3.870 1.00 85.31 106 ASP A C 1
ATOM 771 O O . ASP A 1 106 ? 0.945 6.447 -5.039 1.00 85.31 106 ASP A O 1
ATOM 775 N N . GLY A 1 107 ? -0.511 6.738 -3.360 1.00 84.75 107 GLY A N 1
ATOM 776 C CA . GLY A 1 107 ? -1.686 6.219 -4.052 1.00 84.75 107 GLY A CA 1
ATOM 777 C C . GLY A 1 107 ? -1.888 4.720 -3.854 1.00 84.75 107 GLY A C 1
ATOM 778 O O . GLY A 1 107 ? -2.723 4.135 -4.553 1.00 84.75 107 GLY A O 1
ATOM 779 N N . ASP A 1 108 ? -1.168 4.119 -2.905 1.00 85.81 108 ASP A N 1
ATOM 780 C CA . ASP A 1 108 ? -1.259 2.698 -2.603 1.00 85.81 108 ASP A CA 1
ATOM 781 C C . ASP A 1 108 ? -2.597 2.331 -1.917 1.00 85.81 108 ASP A C 1
ATOM 783 O O . ASP A 1 108 ? -3.238 3.155 -1.245 1.00 85.81 108 ASP A O 1
ATOM 787 N N . PRO A 1 109 ? -3.095 1.090 -2.091 1.00 87.62 109 PRO A N 1
ATOM 788 C CA . PRO A 1 109 ? -4.325 0.645 -1.445 1.00 87.62 109 PRO A CA 1
ATOM 789 C C . PRO A 1 109 ? -4.221 0.638 0.087 1.00 87.62 109 PRO A C 1
ATOM 791 O O . PRO A 1 109 ? -3.422 -0.085 0.675 1.00 87.62 109 PRO A O 1
ATOM 794 N N . VAL A 1 110 ? -5.119 1.370 0.753 1.00 90.44 110 VAL A N 1
ATOM 795 C CA . VAL A 1 110 ? -5.140 1.460 2.221 1.00 90.44 110 VAL A CA 1
ATOM 796 C C . VAL A 1 110 ? -5.958 0.336 2.858 1.00 90.44 110 VAL A C 1
ATOM 798 O O . VAL A 1 110 ? -7.146 0.137 2.577 1.00 90.44 110 VAL A O 1
ATOM 801 N N . THR A 1 111 ? -5.340 -0.336 3.821 1.00 91.31 111 THR A N 1
ATOM 802 C CA . THR A 1 111 ? -5.931 -1.337 4.710 1.00 91.31 111 THR A CA 1
ATOM 803 C C . THR A 1 111 ? -5.997 -0.815 6.149 1.00 91.31 111 THR A C 1
ATOM 805 O O . THR A 1 111 ? -5.293 0.128 6.502 1.00 91.31 111 THR A O 1
ATOM 808 N N . TYR A 1 112 ? -6.872 -1.384 6.988 1.00 92.69 112 TYR A N 1
ATOM 809 C CA . TYR A 1 112 ? -7.067 -0.919 8.368 1.00 92.69 112 TYR A CA 1
ATOM 810 C C . TYR A 1 112 ? -6.920 -2.059 9.369 1.00 92.69 112 TYR A C 1
ATOM 812 O O . TYR A 1 112 ? -7.561 -3.097 9.209 1.00 92.69 112 TYR A O 1
ATOM 820 N N . ASP A 1 113 ? -6.164 -1.818 10.435 1.00 93.25 113 ASP A N 1
ATOM 821 C CA . ASP A 1 113 ? -6.120 -2.660 11.626 1.00 93.25 113 ASP A CA 1
ATOM 822 C C . ASP A 1 113 ? -6.856 -1.953 12.763 1.00 93.25 113 ASP A C 1
ATOM 824 O O . ASP A 1 113 ? -6.519 -0.830 13.142 1.00 93.25 113 ASP A O 1
ATOM 828 N N . LEU A 1 114 ? -7.871 -2.618 13.305 1.00 93.88 114 LEU A N 1
ATOM 829 C CA . LEU A 1 114 ? -8.711 -2.114 14.381 1.00 93.88 114 LEU A CA 1
ATOM 830 C C . LEU A 1 114 ? -8.329 -2.773 15.706 1.00 93.88 114 LEU A C 1
ATOM 832 O O . LEU A 1 114 ? -8.317 -3.995 15.817 1.00 93.88 114 LEU A O 1
ATOM 836 N N . TYR A 1 115 ? -8.105 -1.960 16.729 1.00 93.94 115 TYR A N 1
ATOM 837 C CA . TYR A 1 115 ? -7.748 -2.375 18.081 1.00 93.94 115 TYR A CA 1
ATOM 838 C C . TYR A 1 115 ? -8.889 -2.013 19.024 1.00 93.94 115 TYR A C 1
ATOM 840 O O . TYR A 1 115 ? -9.379 -0.887 18.959 1.00 93.94 115 TYR A O 1
ATOM 848 N N . TYR A 1 116 ? -9.307 -2.923 19.907 1.00 92.38 116 TYR A N 1
ATOM 849 C CA . TYR A 1 116 ? -10.257 -2.607 20.977 1.00 92.38 116 TYR A CA 1
ATOM 850 C C . TYR A 1 116 ? -10.085 -3.534 22.191 1.00 92.38 116 TYR A C 1
ATOM 852 O O . TYR A 1 116 ? -9.994 -4.751 22.036 1.00 92.38 116 TYR A O 1
ATOM 860 N N . CYS A 1 117 ? -10.055 -2.974 23.403 1.00 91.62 117 CYS A N 1
ATOM 861 C CA . CYS A 1 117 ? -10.102 -3.719 24.668 1.00 91.62 117 CYS A CA 1
ATOM 862 C C . CYS A 1 117 ? -10.396 -2.783 25.858 1.00 91.62 117 CYS A C 1
ATOM 864 O O . CYS A 1 117 ? -10.665 -1.600 25.675 1.00 91.62 117 CYS A O 1
ATOM 866 N N . GLU A 1 118 ? -10.416 -3.319 27.081 1.00 91.50 118 GLU A N 1
ATOM 867 C CA . GLU A 1 118 ? -10.692 -2.549 28.311 1.00 91.50 118 GLU A CA 1
ATOM 868 C C . GLU A 1 118 ? -9.443 -1.843 28.875 1.00 91.50 118 GLU A C 1
ATOM 870 O O . GLU A 1 118 ? -9.537 -1.087 29.842 1.00 91.50 118 GLU A O 1
ATOM 875 N N . ASP A 1 119 ? -8.276 -2.079 28.272 1.00 91.69 119 ASP A N 1
ATOM 876 C CA . ASP A 1 119 ? -7.011 -1.438 28.632 1.00 91.69 119 ASP A CA 1
ATOM 877 C C . ASP A 1 119 ? -6.850 -0.098 27.901 1.00 91.69 119 ASP A C 1
ATOM 879 O O . ASP A 1 119 ? -7.238 0.029 26.741 1.00 91.69 119 ASP A O 1
ATOM 883 N N . ASN A 1 120 ? -6.283 0.907 28.570 1.00 92.31 120 ASN A N 1
ATOM 884 C CA . ASN A 1 120 ? -6.188 2.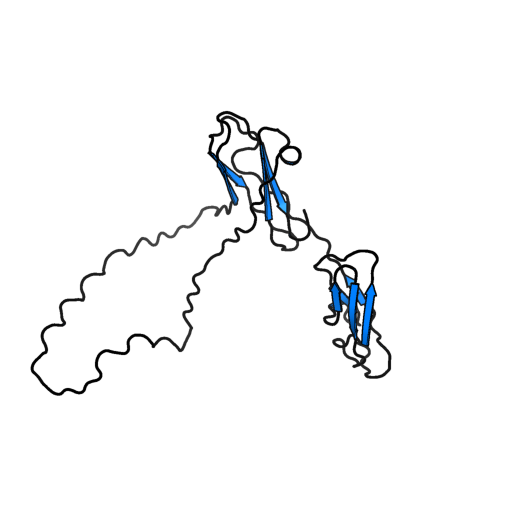267 28.040 1.00 92.31 120 ASN A CA 1
ATOM 885 C C . ASN A 1 120 ? -5.086 2.473 26.989 1.00 92.31 120 ASN A C 1
ATOM 887 O O . ASN A 1 120 ? -5.009 3.565 26.421 1.00 92.31 120 ASN A O 1
ATOM 891 N N . ASP A 1 121 ? -4.278 1.450 26.707 1.00 91.38 121 ASP A N 1
ATOM 892 C CA . ASP A 1 121 ? -3.274 1.450 25.647 1.00 91.38 121 ASP A CA 1
ATOM 893 C C . ASP A 1 121 ? -3.604 0.410 24.560 1.00 91.38 121 ASP A C 1
ATOM 895 O O . ASP A 1 121 ? -3.034 -0.691 24.521 1.00 91.38 121 ASP A O 1
ATOM 899 N N . PRO A 1 122 ? -4.545 0.732 23.650 1.00 89.19 122 PRO A N 1
ATOM 900 C CA . PRO A 1 122 ? -5.088 -0.269 22.753 1.00 89.19 122 PRO A CA 1
ATOM 901 C C . PRO A 1 122 ? -4.096 -0.793 21.711 1.00 89.19 122 PRO A C 1
ATOM 903 O O . PRO A 1 122 ? -4.255 -1.911 21.227 1.00 89.19 122 PRO A O 1
ATOM 906 N N . PHE A 1 123 ? -3.058 -0.025 21.383 1.00 90.00 123 PHE A N 1
ATOM 907 C CA . PHE A 1 123 ? -2.073 -0.415 20.374 1.00 90.00 123 PHE A CA 1
ATOM 908 C C . PHE A 1 123 ? -1.049 -1.423 20.903 1.00 90.00 123 PHE A C 1
ATOM 910 O O . PHE A 1 123 ? -0.558 -2.244 20.131 1.00 90.00 123 PHE A O 1
ATOM 917 N N . ASN A 1 124 ? -0.742 -1.379 22.202 1.00 89.62 124 ASN A N 1
ATOM 918 C CA . ASN A 1 124 ? 0.253 -2.263 22.812 1.00 89.62 124 ASN A CA 1
ATOM 919 C C . ASN A 1 124 ? -0.376 -3.446 23.559 1.00 89.62 124 ASN A C 1
ATOM 921 O O . ASN A 1 124 ? 0.243 -4.507 23.644 1.00 89.62 124 ASN A O 1
ATOM 925 N N . ASN A 1 125 ? -1.600 -3.282 24.077 1.00 89.25 125 ASN A N 1
ATOM 926 C CA . ASN A 1 125 ? -2.222 -4.254 24.980 1.00 89.25 125 ASN A CA 1
ATOM 927 C C . ASN A 1 125 ? -3.445 -4.976 24.390 1.00 89.25 125 ASN A C 1
ATOM 929 O O . ASN A 1 125 ? -3.902 -5.958 24.980 1.00 89.25 125 ASN A O 1
ATOM 933 N N . CYS A 1 126 ? -3.969 -4.549 23.233 1.00 88.50 126 CYS A N 1
ATOM 934 C CA . CYS A 1 126 ? -5.053 -5.260 22.552 1.00 88.50 126 CYS A CA 1
ATOM 935 C C . CYS A 1 126 ? -4.551 -6.063 21.342 1.00 88.50 126 CYS A C 1
ATOM 937 O O . CYS A 1 126 ? -3.563 -5.731 20.693 1.00 88.50 126 CYS A O 1
ATOM 939 N N . THR A 1 127 ? -5.299 -7.109 20.985 1.00 82.44 127 THR A N 1
ATOM 940 C CA . THR A 1 127 ? -5.153 -7.779 19.684 1.00 82.44 127 THR A CA 1
ATOM 941 C C . THR A 1 127 ? -5.905 -6.986 18.616 1.00 82.44 127 THR A C 1
ATOM 943 O O . THR A 1 127 ? -7.017 -6.522 18.875 1.00 82.44 127 THR A O 1
ATOM 946 N N . SER A 1 128 ? -5.320 -6.835 17.427 1.00 84.94 128 SER A N 1
ATOM 947 C CA . SER A 1 128 ? -5.985 -6.179 16.302 1.00 84.94 128 SER A CA 1
ATOM 948 C C . SER A 1 128 ? -6.852 -7.134 15.484 1.00 84.94 128 SER A C 1
ATOM 950 O O . SER A 1 128 ? -6.622 -8.343 15.425 1.00 84.94 128 SER A O 1
ATOM 952 N N . VAL A 1 129 ? -7.842 -6.559 14.806 1.00 85.56 129 VAL A N 1
ATOM 953 C CA . VAL A 1 129 ? -8.624 -7.190 13.745 1.00 85.56 129 VAL A CA 1
ATOM 954 C C . VAL A 1 129 ? -8.338 -6.443 12.449 1.00 85.56 129 VAL A C 1
ATOM 956 O O . VAL A 1 129 ? -8.543 -5.232 12.382 1.00 85.56 129 VAL A O 1
ATOM 959 N N . GLN A 1 130 ? -7.881 -7.150 11.416 1.00 81.19 130 GLN A N 1
ATOM 960 C CA . GLN A 1 130 ? -7.736 -6.553 10.088 1.00 81.19 130 GLN A CA 1
ATOM 961 C C . GLN A 1 130 ? -9.115 -6.370 9.450 1.00 81.19 130 GLN A C 1
ATOM 963 O O . GLN A 1 130 ? -9.918 -7.302 9.414 1.00 81.19 130 GLN A O 1
ATOM 968 N N . VAL A 1 131 ? -9.384 -5.181 8.920 1.00 80.44 131 VAL A N 1
ATOM 969 C CA . VAL A 1 131 ? -10.696 -4.775 8.384 1.00 80.44 131 VAL A CA 1
ATOM 970 C C . VAL A 1 131 ? -10.630 -4.468 6.874 1.00 80.44 131 VAL A C 1
ATOM 972 O O . VAL A 1 131 ? -11.477 -3.773 6.320 1.00 80.44 131 VAL A O 1
ATOM 975 N N . ALA A 1 132 ? -9.594 -4.958 6.189 1.00 61.75 132 ALA A N 1
ATOM 976 C CA . ALA A 1 132 ? -9.215 -4.539 4.840 1.00 61.75 132 ALA A CA 1
ATOM 977 C C . ALA A 1 132 ? -10.093 -5.082 3.688 1.00 61.75 132 ALA A C 1
ATOM 979 O O . ALA A 1 132 ? -10.481 -6.249 3.675 1.00 61.75 132 ALA A O 1
ATOM 980 N N . SER A 1 133 ? -10.267 -4.243 2.654 1.00 48.84 133 SER A N 1
ATOM 981 C CA . SER A 1 133 ? -10.928 -4.466 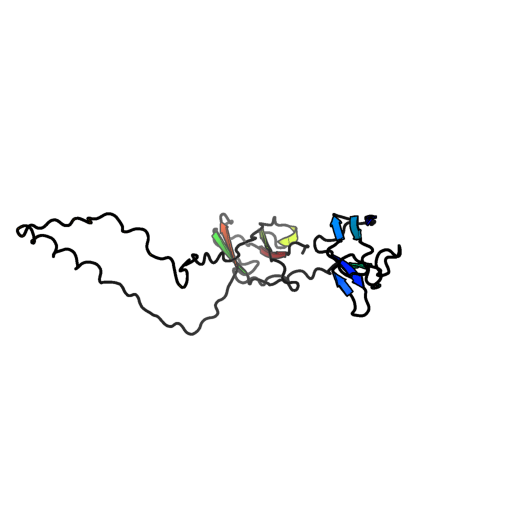1.347 1.00 48.84 133 SER A CA 1
ATOM 982 C C . SER A 1 133 ? -12.464 -4.403 1.281 1.00 48.84 133 SER A C 1
ATOM 984 O O . SER A 1 133 ? -13.112 -5.174 0.584 1.00 48.84 133 SER A O 1
ATOM 986 N N . LEU A 1 134 ? -13.072 -3.391 1.901 1.00 43.78 134 LEU A N 1
ATOM 987 C CA . LEU A 1 134 ? -14.271 -2.795 1.301 1.00 43.78 134 LEU A CA 1
ATOM 988 C C . LEU A 1 134 ? -13.829 -1.575 0.492 1.00 43.78 134 LEU A C 1
ATOM 990 O O . LEU A 1 134 ? -14.123 -0.428 0.848 1.00 43.78 134 LEU A O 1
ATOM 994 N N . GLU A 1 135 ? -13.121 -1.829 -0.615 1.00 45.00 135 GLU A N 1
ATOM 995 C CA . GLU A 1 135 ? -13.525 -1.101 -1.810 1.00 45.00 135 GLU A CA 1
ATOM 996 C C . GLU A 1 135 ? -15.033 -1.299 -1.885 1.00 45.00 135 GLU A C 1
ATOM 998 O O . GLU A 1 135 ? -15.547 -2.416 -1.757 1.00 45.00 135 GLU A O 1
ATOM 1003 N N . GLU A 1 136 ? -15.752 -0.196 -2.014 1.00 44.78 136 GLU A N 1
ATOM 1004 C CA . GLU A 1 136 ? -17.057 -0.260 -2.617 1.00 44.78 136 GLU A CA 1
ATOM 1005 C C . GLU A 1 136 ? -16.811 -0.934 -3.965 1.00 44.78 136 GLU A C 1
ATOM 1007 O O . GLU A 1 136 ? -16.436 -0.293 -4.946 1.00 44.78 136 GLU A O 1
ATOM 1012 N N . LYS A 1 137 ? -16.975 -2.260 -4.011 1.00 35.62 137 LYS A N 1
ATOM 1013 C CA . LYS A 1 137 ? -17.325 -2.942 -5.232 1.00 35.62 137 LYS A CA 1
ATOM 1014 C C . LYS A 1 137 ? -18.667 -2.325 -5.564 1.00 35.62 137 LYS A C 1
ATOM 1016 O O . LYS A 1 137 ? -19.725 -2.842 -5.217 1.00 35.62 137 LYS A O 1
ATOM 1021 N N . THR A 1 138 ? -18.618 -1.159 -6.199 1.00 38.69 138 THR A N 1
ATOM 1022 C CA . THR A 1 138 ? -19.645 -0.739 -7.110 1.00 38.69 138 THR A CA 1
ATOM 1023 C C . THR A 1 138 ? -19.603 -1.847 -8.144 1.00 38.69 138 THR A C 1
ATOM 1025 O O . THR A 1 138 ? -18.935 -1.761 -9.172 1.00 38.69 138 THR A O 1
ATOM 1028 N N . ASP A 1 139 ? -20.323 -2.929 -7.849 1.00 40.56 139 ASP A N 1
ATOM 1029 C CA . ASP A 1 139 ? -20.980 -3.742 -8.838 1.00 40.56 139 ASP A CA 1
ATOM 1030 C C . ASP A 1 139 ? -21.918 -2.764 -9.543 1.00 40.56 139 ASP A C 1
ATOM 1032 O O . ASP A 1 139 ? -23.128 -2.764 -9.345 1.00 40.56 139 ASP A O 1
ATOM 1036 N N . LYS A 1 140 ? -21.344 -1.863 -10.354 1.00 40.84 140 LYS A N 1
ATOM 1037 C CA . LYS A 1 140 ? -22.015 -1.346 -11.524 1.00 40.84 140 LYS A CA 1
ATOM 1038 C C . LYS A 1 140 ? -22.379 -2.640 -12.227 1.00 40.84 140 LYS A C 1
ATOM 1040 O O . LYS A 1 140 ? -21.457 -3.327 -12.682 1.00 40.84 140 LYS A O 1
ATOM 1045 N N . PRO A 1 141 ? -23.663 -3.049 -12.264 1.00 40.59 141 PRO A N 1
ATOM 1046 C CA . PRO A 1 141 ? -24.019 -4.091 -13.195 1.00 40.59 141 PRO A CA 1
ATOM 1047 C C . PRO A 1 141 ? -23.468 -3.580 -14.516 1.00 40.59 141 PRO A C 1
ATOM 1049 O O . PRO A 1 141 ? -23.757 -2.443 -14.904 1.00 40.59 141 PRO A O 1
ATOM 1052 N N . PHE A 1 142 ? -22.582 -4.354 -15.140 1.00 37.28 142 PHE A N 1
ATOM 1053 C CA . PHE A 1 142 ? -22.251 -4.127 -16.528 1.00 37.28 142 PHE A CA 1
ATOM 1054 C C . PHE A 1 142 ? -23.595 -4.181 -17.249 1.00 37.28 142 PHE A C 1
ATOM 1056 O O . PHE A 1 142 ? -24.095 -5.243 -17.611 1.00 37.28 142 PHE A O 1
ATOM 1063 N N . TYR A 1 143 ? -24.208 -3.014 -17.434 1.00 41.25 143 TYR A N 1
ATOM 1064 C CA . TYR A 1 143 ? -25.101 -2.766 -18.532 1.00 41.25 143 TYR A CA 1
ATOM 1065 C C . TYR A 1 143 ? -24.184 -2.887 -19.742 1.00 41.25 143 TYR A C 1
ATOM 1067 O O . TYR A 1 143 ? -23.665 -1.909 -20.272 1.00 41.25 143 TYR A O 1
ATOM 1075 N N . ALA A 1 144 ? -23.955 -4.130 -20.165 1.00 42.16 144 ALA A N 1
ATOM 1076 C CA . ALA A 1 144 ? -23.519 -4.468 -21.502 1.00 42.16 144 ALA A CA 1
ATOM 1077 C C . ALA A 1 144 ? -24.684 -4.151 -22.457 1.00 42.16 144 ALA A C 1
ATOM 1079 O O . ALA A 1 144 ? -25.208 -5.007 -23.160 1.00 42.16 144 ALA A O 1
ATOM 1080 N N . GLY A 1 145 ? -25.128 -2.893 -22.442 1.00 37.75 145 GLY A N 1
ATOM 1081 C CA . GLY A 1 145 ? -25.827 -2.273 -23.542 1.00 37.75 145 GLY A CA 1
ATOM 1082 C C . GLY A 1 145 ? -24.754 -1.919 -24.548 1.00 37.75 145 GLY A C 1
ATOM 1083 O O . GLY A 1 145 ? -24.214 -0.817 -24.524 1.00 37.75 145 GLY A O 1
ATOM 1084 N N . TYR A 1 146 ? -24.408 -2.890 -25.391 1.00 40.41 146 TYR A N 1
ATOM 1085 C CA . TYR A 1 146 ? -23.673 -2.629 -26.616 1.00 40.41 146 TYR A CA 1
ATOM 1086 C C . TYR A 1 146 ? -24.355 -1.471 -27.347 1.00 40.41 146 TYR A C 1
ATOM 1088 O O . TYR A 1 146 ? -25.478 -1.595 -27.846 1.00 40.41 146 TYR A O 1
ATOM 1096 N N . GLY A 1 147 ? -23.658 -0.338 -27.401 1.00 38.78 147 GLY A N 1
ATOM 1097 C CA . GLY A 1 147 ? -23.888 0.666 -28.419 1.00 38.78 147 GLY A CA 1
ATOM 1098 C C . GLY A 1 147 ? -23.785 -0.005 -29.786 1.00 38.78 147 GLY A C 1
ATOM 1099 O O . GLY A 1 147 ? -22.824 -0.712 -30.066 1.00 38.78 147 GLY A O 1
ATOM 1100 N N . TYR A 1 148 ? -24.821 0.206 -30.594 1.00 48.69 148 TYR A N 1
ATOM 1101 C CA . TYR A 1 148 ? -24.901 -0.074 -32.026 1.00 48.69 148 TYR A CA 1
ATOM 1102 C C . TYR A 1 148 ? -24.428 -1.464 -32.490 1.00 48.69 148 TYR A C 1
ATOM 1104 O O . TYR A 1 148 ? -23.313 -1.642 -32.966 1.00 48.69 148 TYR A O 1
ATOM 1112 N N . GLY A 1 149 ? -25.366 -2.419 -32.498 1.00 46.03 149 GLY A N 1
ATOM 1113 C CA . GLY A 1 149 ? -25.327 -3.555 -33.429 1.00 46.03 149 GLY A CA 1
ATOM 1114 C C . GLY A 1 149 ? -25.204 -4.931 -32.782 1.00 46.03 149 GLY A C 1
ATOM 1115 O O . GLY A 1 149 ? -24.183 -5.589 -32.926 1.00 46.03 149 GLY A O 1
ATOM 1116 N N . GLY A 1 150 ? -26.261 -5.408 -32.119 1.00 45.22 150 GLY A N 1
ATOM 1117 C CA . GLY A 1 150 ? -26.290 -6.798 -31.647 1.00 45.22 150 GLY A CA 1
ATOM 1118 C C . GLY A 1 150 ? -27.357 -7.113 -30.605 1.00 45.22 150 GLY A C 1
ATOM 1119 O O . GLY A 1 150 ? -27.057 -7.759 -29.613 1.00 45.22 150 GLY A O 1
ATOM 1120 N N . GLY A 1 151 ? -28.593 -6.644 -30.787 1.00 37.72 151 GLY A N 1
ATOM 1121 C CA . GLY A 1 151 ? -29.692 -6.884 -29.847 1.00 37.72 151 GLY A CA 1
ATOM 1122 C C . GLY A 1 151 ? -30.917 -7.469 -30.533 1.00 37.72 151 GLY A C 1
ATOM 1123 O O . GLY A 1 151 ? -31.940 -6.805 -30.579 1.00 37.72 151 GLY A O 1
ATOM 1124 N N . MET A 1 152 ? -30.809 -8.671 -31.107 1.00 54.62 152 MET A N 1
ATOM 1125 C CA . MET A 1 152 ? -31.958 -9.440 -31.611 1.00 54.62 152 MET A CA 1
ATOM 1126 C C . MET A 1 152 ? -31.633 -10.936 -31.690 1.00 54.62 152 MET A C 1
ATOM 1128 O O . MET A 1 152 ? -31.600 -11.486 -32.779 1.00 54.62 152 MET A O 1
ATOM 1132 N N . ILE A 1 153 ? -31.422 -11.629 -30.569 1.00 54.00 153 ILE A N 1
ATOM 1133 C CA . ILE A 1 153 ? -31.676 -13.080 -30.519 1.00 54.00 153 ILE A CA 1
ATOM 1134 C C . ILE A 1 153 ? -32.150 -13.423 -29.108 1.00 54.00 153 ILE A C 1
ATOM 1136 O O . ILE A 1 153 ? -31.332 -13.521 -28.206 1.00 54.00 153 ILE A O 1
ATOM 1140 N N . LEU A 1 154 ? -33.471 -13.535 -28.927 1.00 49.75 154 LEU A N 1
ATOM 1141 C CA . LEU A 1 154 ? -34.162 -14.554 -28.110 1.00 49.75 154 LEU A CA 1
ATOM 1142 C C . LEU A 1 154 ? -35.675 -14.252 -28.015 1.00 49.75 154 LEU A C 1
ATOM 1144 O O . LEU A 1 154 ? -36.255 -14.228 -26.944 1.00 49.75 154 LEU A O 1
ATOM 1148 N N . PHE A 1 155 ? -36.332 -14.051 -29.161 1.00 44.88 155 PHE A N 1
ATOM 1149 C CA . PHE A 1 155 ? -37.769 -14.324 -29.335 1.00 44.88 155 PHE A CA 1
ATOM 1150 C C . PHE A 1 155 ? -38.011 -14.772 -30.780 1.00 44.88 155 PHE A C 1
ATOM 1152 O O . PHE A 1 155 ? -38.714 -14.142 -31.562 1.00 44.88 155 PHE A O 1
ATOM 1159 N N . GLY A 1 156 ? -37.364 -15.870 -31.157 1.00 39.84 156 GLY A N 1
ATOM 1160 C CA . GLY A 1 156 ? -37.676 -16.610 -32.369 1.00 39.84 156 GLY A CA 1
ATOM 1161 C C . GLY A 1 156 ? -38.027 -18.030 -31.972 1.00 39.84 156 GLY A C 1
ATOM 1162 O O . GLY A 1 156 ? -37.121 -18.801 -31.706 1.00 39.84 156 GLY A O 1
ATOM 1163 N N . ILE A 1 157 ? -39.323 -18.314 -31.849 1.00 54.69 157 ILE A N 1
ATOM 1164 C CA . ILE A 1 157 ? -40.046 -19.512 -32.321 1.00 54.69 157 ILE A CA 1
ATOM 1165 C C . ILE A 1 157 ? -41.504 -19.298 -31.888 1.00 54.69 157 ILE A C 1
ATOM 1167 O O . ILE A 1 157 ? -41.913 -19.763 -30.835 1.00 54.69 157 ILE A O 1
ATOM 1171 N N . VAL A 1 158 ? -42.285 -18.569 -32.693 1.00 43.84 158 VAL A N 1
ATOM 1172 C CA . VAL A 1 158 ? -43.754 -18.694 -32.770 1.00 43.84 158 VAL A CA 1
ATOM 1173 C C . VAL A 1 158 ? -44.156 -18.328 -34.210 1.00 43.84 158 VAL A C 1
ATOM 1175 O O . VAL A 1 158 ? -44.332 -17.168 -34.553 1.00 43.84 158 VAL A O 1
ATOM 1178 N N . PHE A 1 159 ? -44.262 -19.365 -35.046 1.00 43.59 159 PHE A N 1
ATOM 1179 C CA . PHE A 1 159 ? -45.049 -19.443 -36.286 1.00 43.59 159 PHE A CA 1
ATOM 1180 C C . PHE A 1 159 ? -44.714 -18.483 -37.441 1.00 43.59 159 PHE A C 1
ATOM 1182 O O . PHE A 1 159 ? -45.476 -17.583 -37.787 1.00 43.59 159 PHE A O 1
ATOM 1189 N N . ALA A 1 160 ? -43.672 -18.834 -38.196 1.00 39.72 160 ALA A N 1
ATOM 1190 C CA . ALA A 1 160 ? -43.771 -18.722 -39.646 1.00 39.72 160 ALA A CA 1
ATOM 1191 C C . ALA A 1 160 ? -44.697 -19.841 -40.138 1.00 39.72 160 ALA A C 1
ATOM 1193 O O . ALA A 1 160 ? -44.290 -20.996 -40.246 1.00 39.72 160 ALA A O 1
ATOM 1194 N N . ALA A 1 161 ? -45.952 -19.512 -40.420 1.00 32.84 161 ALA A N 1
ATOM 1195 C CA . ALA A 1 161 ? -46.747 -20.348 -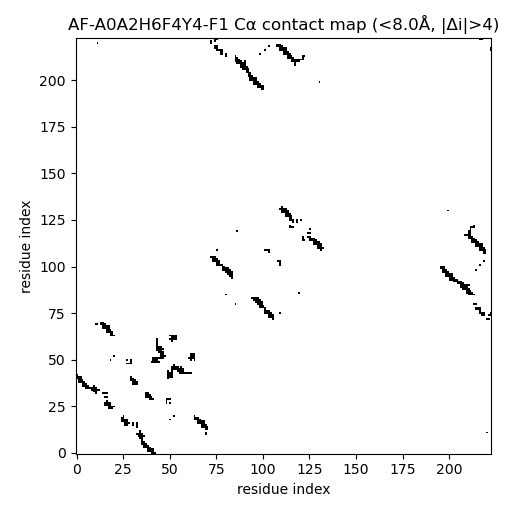41.296 1.00 32.84 161 ALA A CA 1
ATOM 1196 C C . ALA A 1 161 ? -47.673 -19.470 -42.134 1.00 32.84 161 ALA A C 1
ATOM 1198 O O . ALA A 1 161 ? -48.633 -18.881 -41.638 1.00 32.84 161 ALA A O 1
ATOM 1199 N N . GLY A 1 162 ? -47.390 -19.419 -43.436 1.00 49.94 162 GLY A N 1
ATOM 1200 C CA . GLY A 1 162 ? -48.434 -19.173 -44.411 1.00 49.94 162 GLY A CA 1
ATOM 1201 C C . GLY A 1 162 ? -49.483 -20.269 -44.258 1.00 49.94 162 GLY A C 1
ATOM 1202 O O . GLY A 1 162 ? -49.331 -21.347 -44.814 1.00 49.94 162 GLY A O 1
ATOM 1203 N N . PHE A 1 163 ? -50.540 -19.991 -43.501 1.00 44.22 163 PHE A N 1
ATOM 1204 C CA . PHE A 1 163 ? -51.788 -20.734 -43.575 1.00 44.22 163 PHE A CA 1
ATOM 1205 C C . PHE A 1 163 ? -52.930 -19.760 -43.813 1.00 44.22 163 PHE A C 1
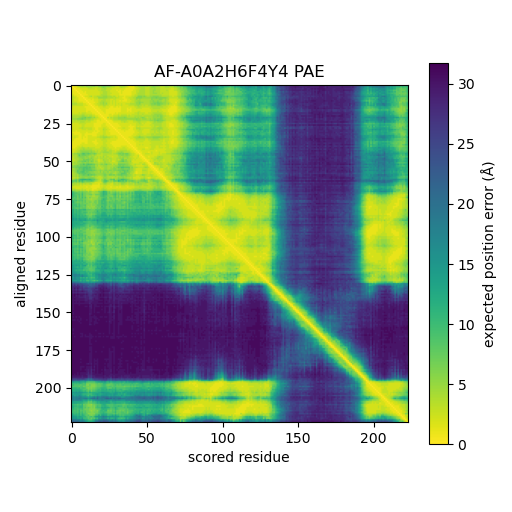ATOM 1207 O O . PHE A 1 163 ? -53.377 -18.980 -42.977 1.00 44.22 163 PHE A O 1
ATOM 1214 N N . ARG A 1 164 ? -53.344 -19.828 -45.065 1.00 49.94 164 ARG A N 1
ATOM 1215 C CA . ARG A 1 164 ? -54.517 -19.271 -45.695 1.00 49.94 164 ARG A CA 1
ATOM 1216 C C . ARG A 1 164 ? -55.724 -20.044 -45.165 1.00 49.94 164 ARG A C 1
ATOM 1218 O O . ARG A 1 164 ? -56.045 -21.065 -45.743 1.00 49.94 164 ARG A O 1
ATOM 1225 N N . ASP A 1 165 ? -56.358 -19.588 -44.079 1.00 41.78 165 ASP A N 1
ATOM 1226 C CA . ASP A 1 165 ? -57.767 -19.913 -43.805 1.00 41.78 165 ASP A CA 1
ATOM 1227 C C . ASP A 1 165 ? -58.447 -19.003 -42.763 1.00 41.78 165 ASP A C 1
ATOM 1229 O O . ASP A 1 165 ? -57.922 -18.675 -41.703 1.00 41.78 165 ASP A O 1
ATOM 1233 N N . ARG A 1 166 ? -59.665 -18.567 -43.098 1.00 51.56 166 ARG A N 1
ATOM 1234 C CA . ARG A 1 166 ? -60.301 -17.317 -42.636 1.00 51.56 166 ARG A CA 1
ATOM 1235 C C . ARG A 1 166 ? -61.242 -17.453 -41.427 1.00 51.56 166 ARG A C 1
ATOM 1237 O O . ARG A 1 166 ? -62.190 -16.681 -41.325 1.00 51.56 166 ARG A O 1
ATOM 1244 N N . LYS A 1 167 ? -61.070 -18.442 -40.541 1.00 51.41 167 LYS A N 1
ATOM 1245 C CA . LYS A 1 167 ? -62.135 -18.794 -39.566 1.00 51.41 167 LYS A CA 1
ATOM 1246 C C . LYS A 1 167 ? -61.761 -18.880 -38.084 1.00 51.41 167 LYS A C 1
ATOM 1248 O O . LYS A 1 167 ? -62.588 -19.340 -37.305 1.00 51.41 167 LYS A O 1
ATOM 1253 N N . ARG A 1 168 ? -60.578 -18.435 -37.646 1.00 49.12 168 ARG A N 1
ATOM 1254 C CA . ARG A 1 168 ? -60.209 -18.473 -36.212 1.00 49.12 168 ARG A CA 1
ATOM 1255 C C . ARG A 1 168 ? -59.441 -17.223 -35.769 1.00 49.12 168 ARG A C 1
ATOM 1257 O O . ARG A 1 168 ? -58.300 -17.307 -35.342 1.00 49.12 168 ARG A O 1
ATOM 1264 N N . ILE A 1 169 ? -60.078 -16.057 -35.895 1.00 52.84 169 ILE A N 1
ATOM 1265 C CA . ILE A 1 169 ? -59.624 -14.788 -35.304 1.00 52.84 169 ILE A CA 1
ATOM 1266 C C . ILE A 1 169 ? -60.661 -14.415 -34.251 1.00 52.84 169 ILE A C 1
ATOM 1268 O O . ILE A 1 169 ? -61.747 -13.953 -34.585 1.00 52.84 169 ILE A O 1
ATOM 1272 N N . GLY A 1 170 ? -60.359 -14.682 -32.989 1.00 50.16 170 GLY A N 1
ATOM 1273 C CA . GLY A 1 170 ? -61.274 -14.358 -31.903 1.00 50.16 170 GLY A CA 1
ATOM 1274 C C . GLY A 1 170 ? -60.868 -14.992 -30.590 1.00 50.16 170 GLY A C 1
ATOM 1275 O O . GLY A 1 170 ? -61.689 -15.678 -30.003 1.00 50.16 170 GLY A O 1
ATOM 1276 N N . LEU A 1 171 ? -59.608 -14.833 -30.160 1.00 49.53 171 LEU A N 1
ATOM 1277 C CA . LEU A 1 171 ? -59.244 -15.137 -28.767 1.00 49.53 171 LEU A CA 1
ATOM 1278 C C . LEU A 1 171 ? -57.919 -14.515 -28.267 1.00 49.53 171 LEU A C 1
ATOM 1280 O O . LEU A 1 171 ? -57.322 -15.040 -27.336 1.00 49.53 171 LEU A O 1
ATOM 1284 N N . LEU A 1 172 ? -57.439 -13.405 -28.848 1.00 44.81 172 LEU A N 1
ATOM 1285 C CA . LEU A 1 172 ? -56.177 -12.755 -28.430 1.00 44.81 172 LEU A CA 1
ATOM 1286 C C . LEU A 1 172 ? -56.311 -11.231 -28.257 1.00 44.81 172 LEU A C 1
ATOM 1288 O O . LEU A 1 172 ? -55.485 -10.464 -28.737 1.00 44.81 172 LEU A O 1
ATOM 1292 N N . THR A 1 173 ? -57.359 -10.776 -27.569 1.00 51.09 173 THR A N 1
ATOM 1293 C CA . THR A 1 173 ? -57.543 -9.349 -27.225 1.00 51.09 173 THR A CA 1
ATOM 1294 C C . THR A 1 173 ? -57.915 -9.123 -25.754 1.00 51.09 173 THR A C 1
ATOM 1296 O O . THR A 1 173 ? -58.703 -8.230 -25.463 1.00 51.09 173 THR A O 1
ATOM 1299 N N . VAL A 1 174 ? -57.384 -9.916 -24.808 1.00 49.62 174 VAL A N 1
ATOM 1300 C CA . VAL A 1 174 ? -57.656 -9.722 -23.358 1.00 49.62 174 VAL A CA 1
ATOM 1301 C C . VAL A 1 174 ? -56.413 -9.915 -22.468 1.00 49.62 174 VAL A C 1
ATOM 1303 O O . VAL A 1 174 ? -56.508 -10.405 -21.353 1.00 49.62 174 VAL A O 1
ATOM 1306 N N . MET A 1 175 ? -55.211 -9.529 -22.905 1.00 45.56 175 MET A N 1
ATOM 1307 C CA . MET A 1 175 ? -54.037 -9.591 -22.010 1.00 45.56 175 MET A CA 1
ATOM 1308 C C . MET A 1 175 ? -53.070 -8.422 -22.214 1.00 45.56 175 MET A C 1
ATOM 1310 O O . MET A 1 175 ? -51.882 -8.602 -22.448 1.00 45.56 175 MET A O 1
ATOM 1314 N N . LEU A 1 176 ? -53.606 -7.198 -22.167 1.00 48.50 176 LEU A N 1
ATOM 1315 C CA . LEU A 1 176 ? -52.815 -5.966 -22.288 1.00 48.50 176 LEU A CA 1
ATOM 1316 C C . LEU A 1 176 ? -53.314 -4.847 -21.359 1.00 48.50 176 LEU A C 1
ATOM 1318 O O . LEU A 1 176 ? -53.302 -3.677 -21.717 1.00 48.50 176 LEU A O 1
ATOM 1322 N N . ILE A 1 177 ? -53.773 -5.209 -20.157 1.00 53.88 177 ILE A N 1
ATOM 1323 C CA . ILE A 1 177 ? -54.072 -4.255 -19.081 1.00 53.88 177 ILE A CA 1
ATOM 1324 C C . ILE A 1 177 ? -53.746 -4.928 -17.743 1.00 53.88 177 ILE A C 1
ATOM 1326 O O . ILE A 1 177 ? -54.649 -5.448 -17.113 1.00 53.88 177 ILE A O 1
ATOM 1330 N N . PHE A 1 178 ? -52.472 -4.999 -17.341 1.00 50.19 178 PHE A N 1
ATOM 1331 C CA . PHE A 1 178 ? -52.056 -5.203 -15.937 1.00 50.19 178 PHE A CA 1
ATOM 1332 C C . PHE A 1 178 ? -50.532 -5.052 -15.799 1.00 50.19 178 PHE A C 1
ATOM 1334 O O . PHE A 1 178 ? -49.830 -6.018 -15.546 1.00 50.19 178 PHE A O 1
ATOM 1341 N N . THR A 1 179 ? -50.016 -3.834 -15.976 1.00 47.00 179 THR A N 1
ATOM 1342 C CA . THR A 1 179 ? -48.728 -3.389 -15.398 1.00 47.00 179 THR A CA 1
ATOM 1343 C C . THR A 1 179 ? -48.613 -1.878 -15.584 1.00 47.00 179 THR A C 1
ATOM 1345 O O . THR A 1 179 ? -47.958 -1.367 -16.484 1.00 47.00 179 THR A O 1
ATOM 1348 N N . GLY A 1 180 ? -49.336 -1.145 -14.743 1.00 51.53 180 GLY A N 1
ATOM 1349 C CA . GLY A 1 180 ? -49.320 0.311 -14.716 1.00 51.53 180 GLY A CA 1
ATOM 1350 C C . GLY A 1 180 ? -49.553 0.807 -13.300 1.00 51.53 180 GLY A C 1
ATOM 1351 O O . GLY A 1 180 ? -50.642 1.276 -13.000 1.00 51.53 180 GLY A O 1
ATOM 1352 N N . ALA A 1 181 ? -48.558 0.652 -12.426 1.00 51.03 181 ALA A N 1
ATOM 1353 C CA . ALA A 1 181 ? -48.432 1.421 -11.190 1.00 51.03 181 ALA A CA 1
ATOM 1354 C C . ALA A 1 181 ? -47.024 1.246 -10.602 1.00 51.03 181 ALA A C 1
ATOM 1356 O O . ALA A 1 181 ? -46.540 0.121 -10.525 1.00 51.03 181 ALA A O 1
ATOM 1357 N N . LEU A 1 182 ? -46.462 2.368 -10.133 1.00 41.41 182 LEU A N 1
ATOM 1358 C CA . LEU A 1 182 ? -45.211 2.578 -9.380 1.00 41.41 182 LEU A CA 1
ATOM 1359 C C . LEU A 1 182 ? -44.063 3.227 -10.175 1.00 41.41 182 LEU A C 1
ATOM 1361 O O . LEU A 1 182 ? -42.959 2.701 -10.255 1.00 41.41 182 LEU A O 1
ATOM 1365 N N . LEU A 1 183 ? -44.301 4.442 -10.684 1.00 46.19 183 LEU A N 1
ATOM 1366 C CA . LEU A 1 183 ? -43.223 5.427 -10.808 1.00 46.19 183 LEU A CA 1
ATOM 1367 C C . LEU A 1 183 ? -43.048 6.102 -9.442 1.00 46.19 183 LEU A C 1
ATOM 1369 O O . LEU A 1 183 ? -43.842 6.952 -9.041 1.00 46.19 183 LEU A O 1
ATOM 1373 N N . VAL A 1 184 ? -42.035 5.648 -8.707 1.00 48.91 184 VAL A N 1
ATOM 1374 C CA . VAL A 1 184 ? -41.557 6.253 -7.462 1.00 48.91 184 VAL A CA 1
ATOM 1375 C C . VAL A 1 184 ? -40.815 7.553 -7.781 1.00 48.91 184 VAL A C 1
ATOM 1377 O O . VAL A 1 184 ? -39.880 7.571 -8.573 1.00 48.91 184 VAL A O 1
ATOM 1380 N N . SER A 1 185 ? -41.297 8.625 -7.149 1.00 40.16 185 SER A N 1
ATOM 1381 C CA . SER A 1 185 ? -40.585 9.807 -6.646 1.00 40.16 185 SER A CA 1
ATOM 1382 C C . SER A 1 185 ? -39.160 10.042 -7.171 1.00 40.16 185 SER A C 1
ATOM 1384 O O . SER A 1 185 ? -38.197 9.457 -6.680 1.00 40.16 185 SER A O 1
ATOM 1386 N N . CYS A 1 186 ? -39.009 10.994 -8.093 1.00 45.31 186 CYS A N 1
ATOM 1387 C CA . CYS A 1 186 ? -37.719 11.624 -8.357 1.00 45.31 186 CYS A CA 1
ATOM 1388 C C . CYS A 1 186 ? -37.535 12.767 -7.343 1.00 45.31 186 CYS A C 1
ATOM 1390 O O . CYS A 1 186 ? -37.864 13.922 -7.609 1.00 45.31 186 CYS A O 1
ATOM 1392 N N . GLY A 1 187 ? -37.081 12.421 -6.138 1.00 36.53 187 GLY A N 1
ATOM 1393 C CA . GLY A 1 187 ? -36.655 13.381 -5.126 1.00 36.53 187 GLY A CA 1
ATOM 1394 C C . GLY A 1 187 ? -35.252 13.883 -5.447 1.00 36.53 187 GLY A C 1
ATOM 1395 O O . GLY A 1 187 ? -34.272 13.215 -5.135 1.00 36.53 187 GLY A O 1
ATOM 1396 N N . SER A 1 188 ? -35.169 15.054 -6.071 1.00 44.09 188 SER A N 1
ATOM 1397 C CA . SER A 1 188 ? -33.928 15.813 -6.226 1.00 44.09 188 SER A CA 1
ATOM 1398 C C . SER A 1 188 ? -33.404 16.203 -4.837 1.00 44.09 188 SER A C 1
ATOM 1400 O O . SER A 1 188 ? -34.019 17.033 -4.169 1.00 44.09 188 SER A O 1
ATOM 1402 N N . HIS A 1 189 ? -32.312 15.582 -4.380 1.00 39.06 189 HIS A N 1
ATOM 1403 C CA . HIS A 1 189 ? -31.647 15.944 -3.126 1.00 39.06 189 HIS A CA 1
ATOM 1404 C C . HIS A 1 189 ? -30.356 16.698 -3.429 1.00 39.06 189 HIS A C 1
ATOM 1406 O O . HIS A 1 189 ? -29.335 16.132 -3.803 1.00 39.06 189 HIS A O 1
ATOM 1412 N N . SER A 1 190 ? -30.454 18.013 -3.264 1.00 39.66 190 SER A N 1
ATOM 1413 C CA . SER A 1 190 ? -29.334 18.914 -3.050 1.00 39.66 190 SER A CA 1
ATOM 1414 C C . SER A 1 190 ? -29.027 18.940 -1.551 1.00 39.66 190 SER A C 1
ATOM 1416 O O . SER A 1 190 ? -29.904 19.305 -0.770 1.00 39.66 190 SER A O 1
ATOM 1418 N N . GLY A 1 191 ? -27.782 18.641 -1.177 1.00 37.72 191 GLY A N 1
ATOM 1419 C CA . GLY A 1 191 ? -27.203 18.981 0.126 1.00 37.72 191 GLY A CA 1
ATOM 1420 C C . GLY A 1 191 ? -27.129 17.840 1.142 1.00 37.72 191 GLY A C 1
ATOM 1421 O O . GLY A 1 191 ? -28.145 17.293 1.557 1.00 37.72 191 GLY A O 1
ATOM 1422 N N . GLY A 1 192 ? -25.907 17.566 1.598 1.00 36.69 192 GLY A N 1
ATOM 1423 C CA . GLY A 1 192 ? -25.615 16.722 2.752 1.00 36.69 192 GLY A CA 1
ATOM 1424 C C . GLY A 1 192 ? -24.299 15.994 2.544 1.00 36.69 192 GLY A C 1
ATOM 1425 O O . GLY A 1 192 ? -24.228 15.143 1.672 1.00 36.69 192 GLY A O 1
ATOM 1426 N N . ASP A 1 193 ? -23.280 16.401 3.295 1.00 45.75 193 ASP A N 1
ATOM 1427 C CA . ASP A 1 193 ? -21.990 15.735 3.497 1.00 45.75 193 ASP A CA 1
ATOM 1428 C C . ASP A 1 193 ? -22.126 14.204 3.341 1.00 45.75 193 ASP A C 1
ATOM 1430 O O . ASP A 1 193 ? -22.702 13.545 4.208 1.00 45.75 193 ASP A O 1
ATOM 1434 N N . ASP A 1 194 ? -21.680 13.644 2.209 1.00 47.94 194 ASP A N 1
ATOM 1435 C CA . ASP A 1 194 ? -21.640 12.192 2.008 1.00 47.94 194 ASP A CA 1
ATOM 1436 C C . ASP A 1 194 ? -20.435 11.681 2.787 1.00 47.94 194 ASP A C 1
ATOM 1438 O O . ASP A 1 194 ? -19.326 11.513 2.275 1.00 47.94 194 ASP A O 1
ATOM 1442 N N . SER A 1 195 ? -20.612 11.605 4.099 1.00 56.41 195 SER A N 1
ATOM 1443 C CA . SER A 1 195 ? -19.561 11.201 5.002 1.00 56.41 195 SER A CA 1
ATOM 1444 C C . SER A 1 195 ? -19.320 9.707 4.816 1.00 56.41 195 SER A C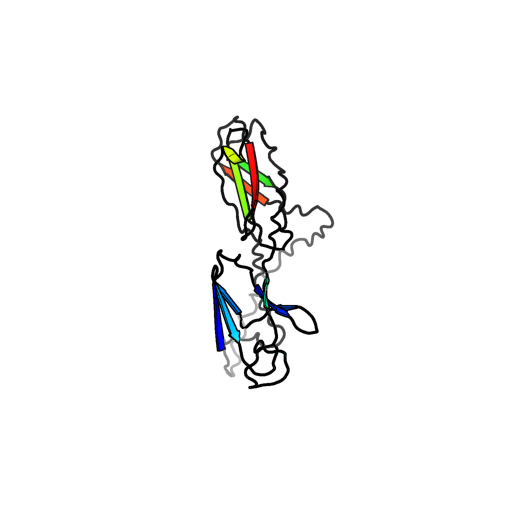 1
ATOM 1446 O O . SER A 1 195 ? -19.944 8.875 5.476 1.00 56.41 195 SER A O 1
ATOM 1448 N N . ASN A 1 196 ? -18.432 9.376 3.879 1.00 83.69 196 ASN A N 1
ATOM 1449 C CA . ASN A 1 196 ? -17.952 8.028 3.600 1.00 83.69 196 ASN A CA 1
ATOM 1450 C C . ASN A 1 196 ? -17.127 7.523 4.793 1.00 83.69 196 ASN A C 1
ATOM 1452 O O . ASN A 1 196 ? -15.905 7.444 4.733 1.00 83.69 196 ASN A O 1
ATOM 1456 N N . TYR A 1 197 ? -17.779 7.276 5.926 1.00 89.62 197 TYR A N 1
ATOM 1457 C CA . TYR A 1 197 ? -17.143 6.723 7.108 1.00 89.62 197 TYR A CA 1
ATOM 1458 C C . TYR A 1 197 ? -16.949 5.219 6.944 1.00 89.62 197 TYR A C 1
ATOM 1460 O O . TYR A 1 197 ? -17.797 4.507 6.400 1.00 89.62 197 TYR A O 1
ATOM 1468 N N . LYS A 1 198 ? -15.833 4.715 7.467 1.00 91.94 198 LYS A N 1
ATOM 1469 C CA . LYS A 1 198 ? -15.625 3.278 7.627 1.00 91.94 198 LYS A CA 1
ATOM 1470 C C . LYS A 1 198 ? -16.203 2.850 8.967 1.00 91.94 198 LYS A C 1
ATOM 1472 O O . LYS A 1 198 ? -16.084 3.578 9.951 1.00 91.94 198 LYS A O 1
ATOM 1477 N N . THR A 1 199 ? -16.841 1.681 8.987 1.00 92.75 199 THR A N 1
ATOM 1478 C CA . THR A 1 199 ? -17.497 1.154 10.185 1.00 92.75 199 THR A CA 1
ATOM 1479 C C . THR A 1 199 ? -17.120 -0.295 10.459 1.00 92.75 199 THR A C 1
ATOM 1481 O O . THR A 1 199 ? -16.839 -1.064 9.540 1.00 92.75 199 THR A O 1
ATOM 1484 N N . TYR A 1 200 ? -17.140 -0.679 11.735 1.00 92.69 200 TYR A N 1
ATOM 1485 C CA . TYR A 1 200 ? -16.980 -2.064 12.172 1.00 92.69 200 TYR A CA 1
ATOM 1486 C C . TYR A 1 200 ? -17.845 -2.342 13.403 1.00 92.69 200 TYR A C 1
ATOM 1488 O O . TYR A 1 200 ? -17.801 -1.595 14.378 1.00 92.69 200 TYR A O 1
ATOM 1496 N N . THR A 1 201 ? -18.642 -3.413 13.369 1.00 92.88 201 THR A N 1
ATOM 1497 C CA . THR A 1 201 ? -19.527 -3.774 14.490 1.00 92.88 201 THR A CA 1
ATOM 1498 C C . THR A 1 201 ? -18.865 -4.812 15.383 1.00 92.88 201 THR A C 1
ATOM 1500 O O . THR A 1 201 ? -18.563 -5.919 14.943 1.00 92.88 201 THR A O 1
ATOM 1503 N N . VAL A 1 202 ? -18.696 -4.465 16.656 1.00 90.31 202 VAL A N 1
ATOM 1504 C CA . VAL A 1 202 ? -18.198 -5.352 17.707 1.00 90.31 202 VAL A CA 1
ATOM 1505 C C . VAL A 1 202 ? -19.374 -5.849 18.542 1.00 90.31 202 VAL A C 1
ATOM 1507 O O . VAL A 1 202 ? -20.225 -5.064 18.956 1.00 90.31 202 VAL A O 1
ATOM 1510 N N . THR A 1 203 ? -19.417 -7.149 18.819 1.00 91.62 203 THR A N 1
ATOM 1511 C CA . THR A 1 203 ? -20.445 -7.794 19.653 1.00 91.62 203 THR A CA 1
ATOM 1512 C C . THR A 1 203 ? -19.812 -8.531 20.827 1.00 91.62 203 THR A C 1
ATOM 1514 O O . THR A 1 203 ? -18.673 -8.978 20.729 1.00 91.62 203 THR A O 1
ATOM 1517 N N . GLY A 1 204 ? -20.576 -8.746 21.900 1.00 88.06 204 GLY A N 1
ATOM 1518 C CA . GLY A 1 204 ? -20.126 -9.525 23.059 1.00 88.06 204 GLY A CA 1
ATOM 1519 C C . GLY A 1 204 ? -19.276 -8.726 24.048 1.00 88.06 204 GLY A C 1
ATOM 1520 O O . GLY A 1 204 ? -18.534 -9.321 24.822 1.00 88.06 204 GLY A O 1
ATOM 1521 N N . LEU A 1 205 ? -19.382 -7.396 24.023 1.00 87.81 205 LEU A N 1
ATOM 1522 C CA . LEU A 1 205 ? -18.716 -6.523 24.987 1.00 87.81 205 LEU A CA 1
ATOM 1523 C C . LEU A 1 205 ? -19.345 -6.658 26.379 1.00 87.81 205 LEU A C 1
ATOM 1525 O O . LEU A 1 205 ? -20.548 -6.903 26.515 1.00 87.81 205 LEU A O 1
ATOM 1529 N N . ASN A 1 206 ? -18.540 -6.449 27.418 1.00 86.69 206 ASN A N 1
ATOM 1530 C CA . ASN A 1 206 ? -18.999 -6.422 28.799 1.00 86.69 206 ASN A CA 1
ATOM 1531 C C . ASN A 1 206 ? -19.851 -5.171 29.044 1.00 86.69 206 ASN A C 1
ATOM 1533 O O . ASN A 1 206 ? -19.411 -4.037 28.853 1.00 86.69 206 ASN A O 1
ATOM 1537 N N . SER A 1 207 ? -21.093 -5.376 29.486 1.00 84.56 207 SER A N 1
ATOM 1538 C CA . SER A 1 207 ? -22.027 -4.279 29.755 1.00 84.56 207 SER A CA 1
ATOM 1539 C C . SER A 1 207 ? -21.487 -3.353 30.846 1.00 84.56 207 SER A C 1
ATOM 1541 O O . SER A 1 207 ? -21.193 -3.803 31.952 1.00 84.56 207 SER A O 1
ATOM 1543 N N . GLY A 1 208 ? -21.428 -2.051 30.562 1.00 77.38 208 GLY A N 1
ATOM 1544 C CA . GLY A 1 208 ? -20.984 -1.035 31.522 1.00 77.38 208 GLY A CA 1
ATOM 1545 C C . GLY A 1 208 ? -19.466 -0.930 31.705 1.00 77.38 208 GLY A C 1
ATOM 1546 O O . GLY A 1 208 ? -19.028 -0.076 32.474 1.00 77.38 208 GLY A O 1
ATOM 1547 N N . ALA A 1 209 ? -18.672 -1.743 31.000 1.00 84.19 209 ALA A N 1
ATOM 1548 C CA . ALA A 1 209 ? -17.224 -1.580 30.943 1.00 84.19 209 ALA A CA 1
ATOM 1549 C C . ALA A 1 209 ? -16.831 -0.367 30.079 1.00 84.19 209 ALA A C 1
ATOM 1551 O O . ALA A 1 209 ? -17.627 0.157 29.291 1.00 84.19 209 ALA A O 1
ATOM 1552 N N . VAL A 1 210 ? -15.593 0.093 30.257 1.00 89.31 210 VAL A N 1
ATOM 1553 C CA . VAL A 1 210 ? -14.987 1.152 29.444 1.00 89.31 210 VAL A CA 1
ATOM 1554 C C . VAL A 1 210 ? -14.098 0.482 28.414 1.00 89.31 210 VAL A C 1
ATOM 1556 O O . VAL A 1 210 ? -13.216 -0.284 28.787 1.00 89.31 210 VAL A O 1
ATOM 1559 N N . TYR A 1 211 ? -14.332 0.775 27.139 1.00 90.69 211 TYR A N 1
ATOM 1560 C CA . TYR A 1 211 ? -13.501 0.266 26.056 1.00 90.69 211 TYR A CA 1
ATOM 1561 C C . TYR A 1 211 ? -12.684 1.391 25.440 1.00 90.69 211 TYR A C 1
ATOM 1563 O O . TYR A 1 211 ? -13.193 2.482 25.164 1.00 90.69 211 TYR A O 1
ATOM 1571 N N . TYR A 1 212 ? -11.419 1.086 25.193 1.00 94.12 212 TYR A N 1
ATOM 1572 C CA . TYR A 1 212 ? -10.518 1.899 24.405 1.00 94.12 212 TYR A CA 1
ATOM 1573 C C . TYR A 1 212 ? -10.303 1.227 23.066 1.00 94.12 212 TYR A C 1
ATOM 1575 O O . TYR A 1 212 ? -10.255 -0.000 22.968 1.00 94.12 212 TYR A O 1
ATOM 1583 N N . TRP A 1 213 ? -10.207 2.039 22.026 1.00 95.12 213 TRP A N 1
ATOM 1584 C CA . TRP A 1 213 ? -10.063 1.552 20.673 1.00 95.12 213 TRP A CA 1
ATOM 1585 C C . TRP A 1 213 ? -9.239 2.511 19.823 1.00 95.12 213 TRP A C 1
ATOM 1587 O O . TRP A 1 213 ? -9.109 3.700 20.123 1.00 95.12 213 TRP A O 1
ATOM 1597 N N . GLY A 1 214 ? -8.655 1.965 18.766 1.00 94.38 214 GLY A N 1
ATOM 1598 C CA . GLY A 1 214 ? -7.797 2.685 17.841 1.00 94.38 214 GLY A CA 1
ATOM 1599 C C . GLY A 1 214 ? -7.804 2.022 16.477 1.00 94.38 214 GLY A C 1
ATOM 1600 O O . GLY A 1 214 ? -8.167 0.854 16.345 1.00 94.38 214 GLY A O 1
ATOM 1601 N N . VAL A 1 215 ? -7.411 2.776 15.457 1.00 94.38 215 VAL A N 1
ATOM 1602 C CA . VAL A 1 215 ? -7.297 2.277 14.088 1.00 94.38 215 VAL A CA 1
ATOM 1603 C C . VAL A 1 215 ? -5.945 2.696 13.537 1.00 94.38 215 VAL A C 1
ATOM 1605 O O . VAL A 1 215 ? -5.576 3.865 13.637 1.00 94.38 215 VAL A O 1
ATOM 1608 N N . THR A 1 216 ? -5.231 1.753 12.934 1.00 93.31 216 THR A N 1
ATOM 1609 C CA . THR A 1 216 ? -4.031 2.017 12.136 1.00 93.31 216 THR A CA 1
ATOM 1610 C C . THR A 1 216 ? -4.370 1.799 10.669 1.00 93.31 216 THR A C 1
ATOM 1612 O O . THR A 1 216 ? -5.018 0.811 10.333 1.00 93.31 216 THR A O 1
ATOM 1615 N N . ALA A 1 217 ? -3.949 2.721 9.808 1.00 92.69 217 ALA A N 1
ATOM 1616 C CA . ALA A 1 217 ? -3.986 2.545 8.363 1.00 92.69 217 ALA A CA 1
ATOM 1617 C C . ALA A 1 217 ? -2.629 2.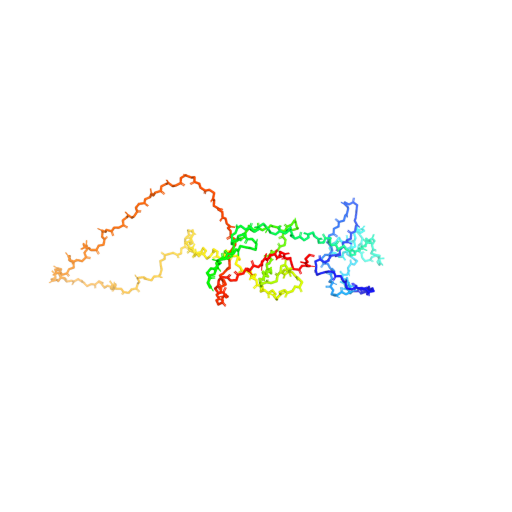009 7.885 1.00 92.69 217 ALA A C 1
ATOM 1619 O O . ALA A 1 217 ? -1.605 2.387 8.448 1.00 92.69 217 ALA A O 1
ATOM 1620 N N . LYS A 1 218 ? -2.634 1.104 6.906 1.00 90.00 218 LYS A N 1
ATOM 1621 C CA . LYS A 1 218 ? -1.434 0.455 6.357 1.00 90.00 218 LYS A CA 1
ATOM 1622 C C . LYS A 1 218 ? -1.540 0.340 4.844 1.00 90.00 218 LYS A C 1
ATOM 1624 O O . LYS A 1 218 ? -2.642 0.089 4.347 1.00 90.00 218 LYS A O 1
ATOM 1629 N N . ASP A 1 219 ? -0.423 0.464 4.152 1.00 86.75 219 ASP A N 1
ATOM 1630 C CA . ASP A 1 219 ? -0.288 0.162 2.726 1.00 86.75 219 ASP A CA 1
ATOM 1631 C C . ASP A 1 219 ? 0.296 -1.261 2.531 1.00 86.75 219 ASP A C 1
ATOM 1633 O O . ASP A 1 219 ? 0.434 -2.037 3.486 1.00 86.75 219 ASP A O 1
ATOM 1637 N N . ASP A 1 220 ? 0.567 -1.657 1.286 1.00 78.12 220 ASP A N 1
ATOM 1638 C CA . ASP A 1 220 ? 1.174 -2.950 0.942 1.00 78.12 220 ASP A CA 1
ATOM 1639 C C . ASP A 1 220 ? 2.712 -2.970 1.065 1.00 78.12 220 ASP A C 1
ATOM 1641 O O . ASP A 1 220 ? 3.334 -4.034 0.959 1.00 78.12 220 ASP A O 1
ATOM 1645 N N . GLN A 1 221 ? 3.318 -1.826 1.373 1.00 70.25 221 GLN A N 1
ATOM 1646 C CA . GLN A 1 221 ? 4.747 -1.610 1.579 1.00 70.25 221 GLN A CA 1
ATOM 1647 C C . GLN A 1 221 ? 5.125 -1.408 3.064 1.00 70.25 221 GLN A C 1
ATOM 1649 O O . GLN A 1 221 ? 6.315 -1.393 3.398 1.00 70.25 221 GLN A O 1
ATOM 1654 N N . GLY A 1 222 ? 4.154 -1.306 3.978 1.00 61.84 222 GLY A N 1
ATOM 1655 C CA . GLY A 1 222 ? 4.371 -1.073 5.402 1.00 61.84 222 GLY A CA 1
ATOM 1656 C C . GLY A 1 222 ? 3.308 -0.210 6.097 1.00 61.84 222 GLY A C 1
ATOM 1657 O O . GLY A 1 222 ? 2.155 -0.114 5.688 1.00 61.84 222 GLY A O 1
ATOM 1658 N N . ALA A 1 223 ? 3.700 0.333 7.250 1.00 50.50 223 ALA A N 1
ATOM 1659 C CA . ALA A 1 223 ? 2.918 1.233 8.098 1.00 50.50 223 ALA A CA 1
ATOM 1660 C C . ALA A 1 223 ? 3.783 2.427 8.507 1.00 50.50 223 ALA A C 1
ATOM 1662 O O . ALA A 1 223 ? 5.025 2.244 8.565 1.00 50.50 223 ALA A O 1
#

Mean predicted aligned error: 16.17 Å

Sequence (223 aa):
MIVTLTFPTNFPADAKYYKVDGNGFYEFAGAVINGNTVTLTLTDDGSRNGGDSNGVADDGMIDDPGGVAVSVNNPPSSPNLVSPLNGQQGLPTTVTLEWKPVTDPDGDPVTYDLYYCEDNDPFNNCTSVQVASLEEKTDKPFYAGYGYGGGMILFGIVFAAGFRDRKRIGLLTVMLIFTGALLVSCGSHSGGDDSNYKTYTVTGLNSGAVYYWGVTAKDDQGA

Nearest PDB structures (foldseek):
  4urt-assembly1_B  TM=3.945E-01  e=9.033E-02  Homo sapiens
  5mya-assembly1_B  TM=3.586E-01  e=3.688E-01  Homo sapiens
  2ee2-assembly1_A  TM=4.524E-01  e=3.391E+00  Homo sapiens

Radius of gyration: 32.24 Å; Cα contacts (8 Å, |Δi|>4): 363; chains: 1; bounding box: 93×40×77 Å